Protein AF-A0A817LE40-F1 (afdb_monomer)

Mean predicted aligned error: 16.94 Å

Secondary structure (DSSP, 8-state):
---HHHHHHHHH-SGGGS-SS-SSPPPPGGGS-EE--HHHHGGGTTS-BTTTTB-TTT--B----EEEEETTEEEEESSHHHHHHHHH-HHHHTTPPPPS-PPPP-PPP-GGGS-HHHHHIIIIIHHHHHHHHHHHHH----TTS-HHHHHHHHHHHHHHHT-TTS--THHHHHHHS-----PPPP--GGGHHHHHTS--PPP-----

Sequence (208 aa):
MAGPKELQLFLDDSERFAPVEPRKLLPAPNHRPHRRTEAEAKPMFPKPIEFASYWPVTYLEGEQEFPVEYRDKLYFLLNEEVREKFMRQPEKYWNIRLPNKLSPPKTPIDLLNLPCLGYLEQTIATVIIKSLTVTGTFKPKFPFLSIQASALIYMAYHLKAYNTKKQCELISYLAEKPTVRYKPPEYNVKYETFFVLRQNVPTLNWLT

Solvent-accessible surface area (backbone atoms only — not comparable to full-atom values): 13238 Å² total; per-residue (Å²): 131,88,50,76,67,56,51,49,55,40,71,77,45,52,68,80,78,45,67,96,64,67,96,65,75,80,72,58,76,63,71,44,71,41,88,49,51,66,82,66,52,64,75,49,64,86,57,56,60,50,65,72,56,33,19,72,87,76,68,46,76,60,73,86,71,40,40,34,38,42,66,87,29,38,35,44,24,84,43,69,72,54,43,50,53,39,65,74,46,46,85,76,43,75,82,62,78,75,71,94,81,65,78,78,79,92,64,92,74,62,66,86,77,43,59,70,69,58,35,44,55,74,73,44,43,70,59,52,52,51,32,50,54,52,43,67,74,68,60,53,64,47,87,101,49,51,60,68,58,23,41,51,52,50,36,52,50,45,56,50,56,73,31,86,92,46,87,53,78,69,47,60,58,59,66,72,49,69,76,66,82,75,68,76,77,73,90,53,79,75,51,56,68,58,51,72,73,45,94,67,82,79,82,88,81,88,83,131

pLDDT: mean 74.31, std 16.19, range [33.91, 95.0]

Structure (mmCIF, N/CA/C/O backbone):
data_AF-A0A817LE40-F1
#
_entry.id   AF-A0A817LE40-F1
#
loop_
_atom_site.group_PDB
_atom_site.id
_atom_site.type_symbol
_atom_site.label_atom_id
_atom_site.label_alt_id
_atom_site.label_comp_id
_atom_site.label_asym_id
_atom_site.label_entity_id
_atom_site.label_seq_id
_atom_site.pdbx_PDB_ins_code
_atom_site.Cartn_x
_atom_site.Cartn_y
_atom_site.Cartn_z
_atom_site.occupancy
_atom_site.B_iso_or_equiv
_atom_site.auth_seq_id
_atom_site.auth_comp_id
_atom_site.auth_asym_id
_atom_site.auth_atom_id
_atom_site.pdbx_PDB_model_num
ATOM 1 N N . MET A 1 1 ? 50.099 20.900 -35.119 1.00 53.78 1 MET A N 1
ATOM 2 C CA . MET A 1 1 ? 48.636 21.132 -35.142 1.00 53.78 1 MET A CA 1
ATOM 3 C C . MET A 1 1 ? 48.243 21.263 -36.597 1.00 53.78 1 MET A C 1
ATOM 5 O O . MET A 1 1 ? 49.013 21.877 -37.326 1.00 53.78 1 MET A O 1
ATOM 9 N N . ALA A 1 2 ? 47.143 20.638 -37.015 1.00 75.94 2 ALA A N 1
ATOM 10 C CA . ALA A 1 2 ? 46.800 20.561 -38.429 1.00 75.94 2 ALA A CA 1
ATOM 11 C C . ALA A 1 2 ? 46.470 21.948 -39.016 1.00 75.94 2 ALA A C 1
ATOM 13 O O . ALA A 1 2 ? 45.783 22.741 -38.370 1.00 75.94 2 ALA A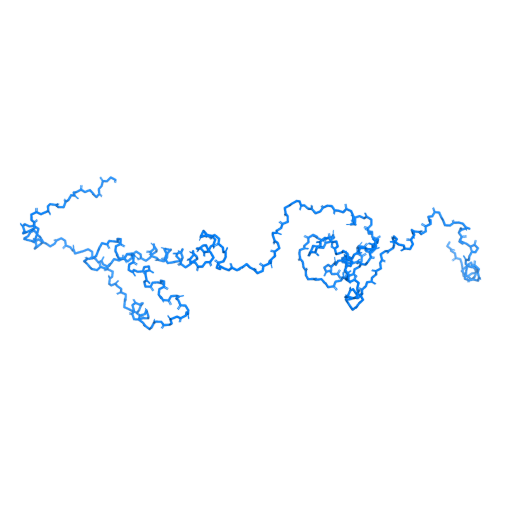 O 1
ATOM 14 N N . GLY A 1 3 ? 46.998 22.258 -40.200 1.00 90.75 3 GLY A N 1
ATOM 15 C CA . GLY A 1 3 ? 46.819 23.547 -40.876 1.00 90.75 3 GLY A CA 1
ATOM 16 C C . GLY A 1 3 ? 45.525 23.643 -41.703 1.00 90.75 3 GLY A C 1
ATOM 17 O O . GLY A 1 3 ? 44.875 22.632 -41.964 1.00 90.75 3 GLY A O 1
ATOM 18 N N . PRO A 1 4 ? 45.161 24.841 -42.208 1.00 87.81 4 PRO A N 1
ATOM 19 C CA . PRO A 1 4 ? 43.946 25.037 -43.013 1.00 87.81 4 PRO A CA 1
ATOM 20 C C . PRO A 1 4 ? 43.947 24.227 -44.320 1.00 87.81 4 PRO A C 1
ATOM 22 O O . PRO A 1 4 ? 42.891 23.836 -44.805 1.00 87.81 4 PRO A O 1
ATOM 25 N N . LYS A 1 5 ? 45.131 23.931 -44.869 1.00 88.06 5 LYS A N 1
ATOM 26 C CA . LYS A 1 5 ? 45.294 23.097 -46.071 1.00 88.06 5 LYS A CA 1
ATOM 27 C C . LYS A 1 5 ? 45.019 21.615 -45.801 1.00 88.06 5 LYS A C 1
ATOM 29 O O . LYS A 1 5 ? 44.434 20.936 -46.632 1.00 88.06 5 LYS A O 1
ATOM 34 N N . GLU A 1 6 ? 45.428 21.125 -44.635 1.00 86.31 6 GLU A N 1
ATOM 35 C CA . GLU A 1 6 ? 45.216 19.734 -44.219 1.00 86.31 6 GLU A CA 1
ATOM 36 C C . GLU A 1 6 ? 43.748 19.494 -43.850 1.00 86.31 6 GLU A C 1
ATOM 38 O O . GLU A 1 6 ? 43.213 18.424 -44.122 1.00 86.31 6 GLU A O 1
ATOM 43 N N . LEU A 1 7 ? 43.076 20.516 -43.306 1.00 87.62 7 LEU A N 1
ATOM 44 C CA . LEU A 1 7 ? 41.630 20.498 -43.089 1.00 87.62 7 LEU A CA 1
ATOM 45 C C . LEU A 1 7 ? 40.864 20.379 -44.413 1.00 87.62 7 LEU A C 1
ATOM 47 O O . LEU A 1 7 ? 39.963 19.555 -44.505 1.00 87.62 7 LEU A O 1
ATOM 51 N N . GLN A 1 8 ? 41.223 21.172 -45.430 1.00 87.56 8 GLN A N 1
ATOM 52 C CA . GLN A 1 8 ? 40.584 21.077 -46.750 1.00 87.56 8 GLN A CA 1
ATOM 53 C C . GLN A 1 8 ? 40.798 19.695 -47.376 1.00 87.56 8 GLN A C 1
ATOM 55 O O . GLN A 1 8 ? 39.832 19.072 -47.794 1.00 87.56 8 GLN A O 1
ATOM 60 N N . LEU A 1 9 ? 42.020 19.157 -47.303 1.00 89.31 9 LEU A N 1
ATOM 61 C CA . LEU A 1 9 ? 42.326 17.805 -47.781 1.00 89.31 9 LEU A CA 1
ATOM 62 C C . LEU A 1 9 ? 41.476 16.717 -47.091 1.00 89.31 9 LEU A C 1
ATOM 64 O O . LEU A 1 9 ? 41.077 15.752 -47.734 1.00 89.31 9 LEU A O 1
ATOM 68 N N . PHE A 1 10 ? 41.199 16.864 -45.791 1.00 88.69 10 PHE A N 1
ATOM 69 C CA . PHE A 1 10 ? 40.336 15.944 -45.043 1.00 88.69 10 PHE A CA 1
ATOM 70 C C . PHE A 1 10 ? 38.853 16.091 -45.400 1.00 88.69 10 PHE A C 1
ATOM 72 O O . PHE A 1 10 ? 38.139 15.095 -45.460 1.00 88.69 10 PHE A O 1
ATOM 79 N N . LEU A 1 11 ? 38.377 17.320 -45.607 1.00 88.38 11 LEU A N 1
ATOM 80 C CA . LEU A 1 11 ? 36.984 17.572 -45.979 1.00 88.38 11 LEU A CA 1
ATOM 81 C C . LEU A 1 11 ? 36.676 17.085 -47.400 1.00 88.38 11 LEU A C 1
ATOM 83 O O . LEU A 1 11 ? 35.577 16.583 -47.628 1.00 88.38 11 LEU A O 1
ATOM 87 N N . ASP A 1 12 ? 37.642 17.196 -48.314 1.00 90.69 12 ASP A N 1
ATOM 88 C CA . ASP A 1 12 ? 37.507 16.740 -49.698 1.00 90.69 12 ASP A CA 1
ATOM 89 C C . ASP A 1 12 ? 37.484 15.204 -49.805 1.00 90.69 12 ASP A C 1
ATOM 91 O O . ASP A 1 12 ? 36.729 14.658 -50.607 1.00 90.69 12 ASP A O 1
ATOM 95 N N . ASP A 1 13 ? 38.282 14.496 -48.993 1.00 85.88 13 ASP A N 1
ATOM 96 C CA . ASP A 1 13 ? 38.398 13.030 -49.037 1.00 85.88 13 ASP A CA 1
ATOM 97 C C . ASP A 1 13 ? 38.521 12.420 -47.630 1.00 85.88 13 ASP A C 1
ATOM 99 O O . ASP A 1 13 ? 39.574 11.941 -47.197 1.00 85.88 13 ASP A O 1
ATOM 103 N N . SER A 1 14 ? 37.417 12.474 -46.882 1.00 84.81 14 SER A N 1
ATOM 104 C CA . SER A 1 14 ? 37.374 12.019 -45.484 1.00 84.81 14 SER A CA 1
ATOM 105 C C . SER A 1 14 ? 37.519 10.499 -45.325 1.00 84.81 14 SER A C 1
ATOM 107 O O . SER A 1 14 ? 38.042 10.031 -44.309 1.00 84.81 14 SER A O 1
ATOM 109 N N . GLU A 1 15 ? 37.113 9.720 -46.334 1.00 80.88 15 GLU A N 1
ATO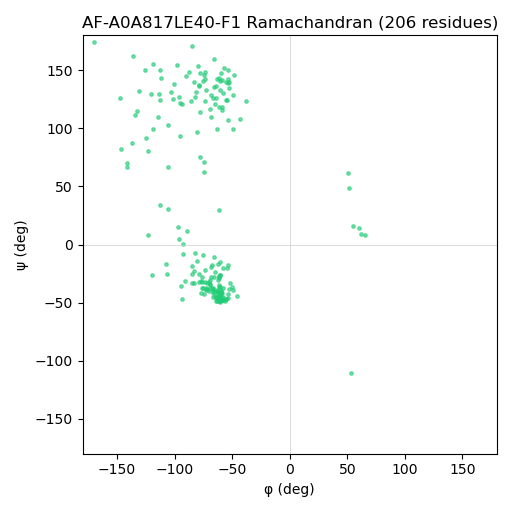M 110 C CA . GLU A 1 15 ? 37.139 8.251 -46.303 1.00 80.88 15 GLU A CA 1
ATOM 111 C C . GLU A 1 15 ? 38.566 7.703 -46.346 1.00 80.88 15 GLU A C 1
ATOM 113 O O . GLU A 1 15 ? 38.869 6.713 -45.685 1.00 80.88 15 GLU A O 1
ATOM 118 N N . ARG A 1 16 ? 39.483 8.394 -47.032 1.00 82.25 16 ARG A N 1
ATOM 119 C CA . ARG A 1 16 ? 40.907 8.038 -47.085 1.00 82.25 16 ARG A CA 1
ATOM 120 C C . ARG A 1 16 ? 41.599 8.063 -45.720 1.00 82.25 16 ARG A C 1
ATOM 122 O O . ARG A 1 16 ? 42.581 7.350 -45.508 1.00 82.25 16 ARG A O 1
ATOM 129 N N . PHE A 1 17 ? 41.111 8.900 -44.807 1.00 80.81 17 PHE A N 1
ATOM 130 C CA . PHE A 1 17 ? 41.622 9.009 -43.438 1.00 80.81 17 PHE A CA 1
ATOM 131 C C . PHE A 1 17 ? 40.871 8.105 -42.456 1.00 80.81 17 PHE A C 1
ATOM 133 O O . PHE A 1 17 ? 41.301 7.955 -41.308 1.00 80.81 17 PHE A O 1
ATOM 140 N N . ALA A 1 18 ? 39.776 7.480 -42.892 1.00 77.44 18 ALA A N 1
ATOM 141 C CA . ALA A 1 18 ? 39.135 6.420 -42.145 1.00 77.44 18 ALA A CA 1
ATOM 142 C C . ALA A 1 18 ? 39.921 5.108 -42.347 1.00 77.44 18 ALA A C 1
ATOM 144 O O . ALA A 1 18 ? 40.350 4.788 -43.455 1.00 77.44 18 ALA A O 1
ATOM 145 N N . PRO A 1 19 ? 40.155 4.319 -41.288 1.00 74.88 19 PRO A N 1
ATOM 146 C CA . PRO A 1 19 ? 40.724 2.988 -41.451 1.00 74.88 19 PRO A CA 1
ATOM 147 C C . PRO A 1 19 ? 39.791 2.123 -42.315 1.00 74.88 19 PRO A C 1
ATOM 149 O O . PRO A 1 19 ? 38.592 2.074 -42.054 1.00 74.88 19 PRO A O 1
ATOM 152 N N . VAL A 1 20 ? 40.365 1.424 -43.304 1.00 72.44 20 VAL A N 1
ATOM 153 C CA . VAL A 1 20 ? 39.650 0.584 -44.295 1.00 72.44 20 VAL A CA 1
ATOM 154 C C . VAL A 1 20 ? 38.703 -0.421 -43.635 1.00 72.44 20 VAL A C 1
ATOM 156 O O . VAL A 1 20 ? 37.626 -0.696 -44.156 1.00 72.44 20 VAL A O 1
ATOM 159 N N . GLU A 1 21 ? 39.074 -0.924 -42.456 1.00 71.75 21 GLU A N 1
ATOM 160 C CA . GLU A 1 21 ? 38.192 -1.722 -41.615 1.00 71.75 21 GLU A CA 1
ATOM 161 C C . GLU A 1 21 ? 38.003 -1.063 -40.244 1.00 71.75 21 GLU A C 1
ATOM 163 O O . GLU A 1 21 ? 38.980 -0.736 -39.550 1.00 71.75 21 GLU A O 1
ATOM 168 N N . PRO A 1 22 ? 36.751 -0.894 -39.788 1.00 68.81 22 PRO A N 1
ATOM 169 C CA . PRO A 1 22 ? 36.500 -0.471 -38.427 1.00 68.81 22 PRO A CA 1
ATOM 170 C C . PRO A 1 22 ? 36.989 -1.563 -37.467 1.00 68.81 22 PRO A C 1
ATOM 172 O O . PRO A 1 22 ? 36.491 -2.685 -37.468 1.00 68.81 22 PRO A O 1
ATOM 175 N N . ARG A 1 23 ? 37.926 -1.212 -36.572 1.00 69.88 23 ARG A N 1
ATOM 176 C CA . ARG A 1 23 ? 38.483 -2.120 -35.540 1.00 69.88 23 ARG A CA 1
ATOM 177 C C . ARG A 1 23 ? 37.418 -2.780 -34.652 1.00 69.88 23 ARG A C 1
ATOM 179 O O . ARG A 1 23 ? 37.699 -3.762 -33.972 1.00 69.88 23 ARG A O 1
ATOM 186 N N . LYS A 1 24 ? 36.217 -2.202 -34.602 1.00 67.12 24 LYS A N 1
ATOM 187 C CA . LYS A 1 24 ? 35.034 -2.758 -33.949 1.00 67.12 24 LYS A CA 1
ATOM 188 C C . LYS A 1 24 ? 33.861 -2.636 -34.907 1.00 67.12 24 LYS A C 1
ATOM 190 O O . LYS A 1 24 ? 33.431 -1.526 -35.214 1.00 67.12 24 LYS A O 1
ATOM 195 N N . LEU A 1 25 ? 33.338 -3.775 -35.344 1.00 71.00 25 LEU A N 1
ATOM 196 C CA . LEU A 1 25 ? 32.079 -3.820 -36.071 1.00 71.00 25 LEU A CA 1
ATOM 197 C C . LEU A 1 25 ? 30.955 -3.332 -35.157 1.00 71.00 25 LEU A C 1
ATOM 199 O O . LEU A 1 25 ? 30.937 -3.619 -33.956 1.00 71.00 25 LEU A O 1
ATOM 203 N N . LEU A 1 26 ? 30.010 -2.591 -35.732 1.00 69.25 26 LEU A N 1
ATOM 204 C CA . LEU A 1 26 ? 28.792 -2.250 -35.013 1.00 69.25 26 LEU A CA 1
ATOM 205 C C . LEU A 1 26 ? 28.059 -3.546 -34.638 1.00 69.25 26 LEU A C 1
ATOM 207 O O . LEU A 1 26 ? 27.988 -4.462 -35.464 1.00 69.25 26 LEU A O 1
ATOM 211 N N . PRO A 1 27 ? 27.468 -3.630 -33.435 1.00 74.12 27 PRO A N 1
ATOM 212 C CA . PRO A 1 27 ? 26.639 -4.767 -33.078 1.00 74.12 27 PRO A CA 1
ATOM 213 C C . PRO A 1 27 ? 25.492 -4.922 -34.086 1.00 74.12 27 PRO A C 1
ATOM 215 O O . PRO A 1 27 ? 25.043 -3.941 -34.706 1.00 74.12 27 PRO A O 1
ATOM 218 N N . ALA A 1 28 ? 25.025 -6.164 -34.246 1.00 76.31 28 ALA A N 1
ATOM 219 C CA . ALA A 1 28 ? 23.895 -6.492 -35.108 1.00 76.31 28 ALA A CA 1
ATOM 220 C C . ALA A 1 28 ? 22.708 -5.547 -34.825 1.00 76.31 28 ALA A C 1
ATOM 222 O O . ALA A 1 28 ? 22.522 -5.160 -33.668 1.00 76.31 28 ALA A O 1
ATOM 223 N N . PRO A 1 29 ? 21.898 -5.173 -35.833 1.00 73.12 29 PRO A N 1
ATOM 224 C CA . PRO A 1 29 ? 20.774 -4.246 -35.657 1.00 73.12 29 PRO A CA 1
ATOM 225 C C . PRO A 1 29 ? 19.849 -4.613 -34.486 1.00 73.12 29 PRO A C 1
ATOM 227 O O . PRO A 1 29 ? 19.436 -3.740 -33.729 1.00 73.12 29 PRO A O 1
ATOM 230 N N . ASN A 1 30 ? 19.634 -5.912 -34.263 1.00 70.56 30 ASN A N 1
ATOM 231 C CA . ASN A 1 30 ? 18.784 -6.456 -33.195 1.00 70.56 30 ASN A CA 1
ATOM 232 C C . ASN A 1 30 ? 19.365 -6.235 -31.782 1.00 70.56 30 ASN A C 1
ATOM 234 O O . ASN A 1 30 ? 18.655 -6.289 -30.780 1.00 70.56 30 ASN A O 1
ATOM 238 N N . HIS A 1 31 ? 20.669 -5.975 -31.685 1.00 72.44 31 HIS A N 1
ATOM 239 C CA . HIS A 1 31 ? 21.382 -5.674 -30.444 1.00 72.44 31 HIS A CA 1
ATOM 240 C C . HIS A 1 31 ? 21.563 -4.166 -30.227 1.00 72.44 31 HIS A C 1
ATOM 242 O O . HIS A 1 31 ? 22.386 -3.766 -29.403 1.00 72.44 31 HIS A O 1
ATOM 248 N N . ARG A 1 32 ? 20.835 -3.320 -30.966 1.00 81.44 32 ARG A N 1
ATOM 249 C CA . ARG A 1 32 ? 20.871 -1.865 -30.797 1.00 81.44 32 ARG A CA 1
ATOM 250 C C . ARG A 1 32 ? 19.628 -1.400 -30.044 1.00 81.44 32 ARG A C 1
ATOM 252 O O . ARG A 1 32 ? 18.521 -1.808 -30.400 1.00 81.44 32 ARG A O 1
ATOM 259 N N . PRO A 1 33 ? 19.786 -0.566 -29.008 1.00 85.00 33 PRO A N 1
ATOM 260 C CA . PRO A 1 33 ? 18.643 -0.038 -28.288 1.00 85.00 33 PRO A CA 1
ATOM 261 C C . PRO A 1 33 ? 17.930 1.005 -29.161 1.00 85.00 33 PRO A C 1
ATOM 263 O O . PRO A 1 33 ? 18.576 1.871 -29.752 1.00 85.00 33 PRO A O 1
ATOM 266 N N . HIS A 1 34 ? 16.606 0.906 -29.256 1.00 86.25 34 HIS A N 1
ATOM 267 C CA . HIS A 1 34 ? 15.754 1.823 -30.008 1.00 86.25 34 HIS A CA 1
ATOM 268 C C . HIS A 1 34 ? 14.882 2.618 -29.038 1.00 86.25 34 HIS A C 1
ATOM 270 O O . HIS A 1 34 ? 14.146 2.047 -28.230 1.00 86.25 34 HIS A O 1
ATOM 276 N N . ARG A 1 35 ? 14.961 3.952 -29.121 1.00 86.81 35 ARG A N 1
ATOM 277 C CA . ARG A 1 35 ? 14.045 4.843 -28.397 1.00 86.81 35 ARG A CA 1
ATOM 278 C C . ARG A 1 35 ? 12.656 4.685 -29.009 1.00 86.81 35 ARG A C 1
ATOM 280 O O . ARG A 1 35 ? 12.522 4.780 -30.226 1.00 86.81 35 ARG A O 1
ATOM 287 N N . ARG A 1 36 ? 11.650 4.447 -28.173 1.00 84.44 36 ARG A N 1
ATOM 288 C CA . ARG A 1 36 ? 10.250 4.364 -28.588 1.00 84.44 36 ARG A CA 1
ATOM 289 C C . ARG A 1 36 ? 9.441 5.448 -27.887 1.00 84.44 36 ARG A C 1
ATOM 291 O O . ARG A 1 36 ? 9.812 5.924 -26.815 1.00 84.44 36 ARG A O 1
ATOM 298 N N . THR A 1 37 ? 8.333 5.823 -28.510 1.00 82.38 37 THR A N 1
ATOM 299 C CA . THR A 1 37 ? 7.295 6.666 -27.905 1.00 82.38 37 THR A CA 1
ATOM 300 C C . THR A 1 37 ? 6.169 5.768 -27.392 1.00 82.38 37 THR A C 1
ATOM 302 O O . THR A 1 37 ? 5.958 4.679 -27.925 1.00 82.38 37 THR A O 1
ATOM 305 N N . GLU A 1 38 ? 5.399 6.205 -26.395 1.00 75.88 38 GLU A N 1
ATOM 306 C CA . GLU A 1 38 ? 4.269 5.429 -25.856 1.00 75.88 38 GLU A CA 1
ATOM 307 C C . GLU A 1 38 ? 3.276 4.961 -26.933 1.00 75.88 38 GLU A C 1
ATOM 309 O O . GLU A 1 38 ? 2.780 3.834 -26.890 1.00 75.88 38 GLU A O 1
ATOM 314 N N . ALA A 1 39 ? 3.016 5.806 -27.936 1.00 76.81 39 ALA A N 1
ATOM 315 C CA . ALA A 1 39 ? 2.141 5.484 -29.062 1.00 76.81 39 ALA A CA 1
ATOM 316 C C . ALA A 1 39 ? 2.659 4.307 -29.909 1.00 76.81 39 ALA A C 1
ATOM 318 O O . ALA A 1 39 ? 1.861 3.546 -30.447 1.00 76.81 39 ALA A O 1
ATOM 319 N N . GLU A 1 40 ? 3.980 4.131 -29.990 1.00 79.31 40 GLU A N 1
ATOM 320 C CA . GLU A 1 40 ? 4.623 3.018 -30.695 1.00 79.31 40 GLU A CA 1
ATOM 321 C C . GLU A 1 40 ? 4.733 1.763 -29.822 1.00 79.31 40 GLU A C 1
ATOM 323 O O . GLU A 1 40 ? 4.768 0.652 -30.345 1.0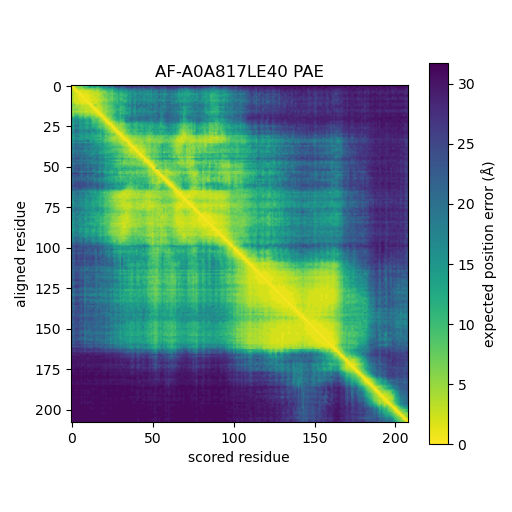0 79.31 40 GLU A O 1
ATOM 328 N N . ALA A 1 41 ? 4.758 1.925 -28.496 1.00 76.75 41 ALA A N 1
ATOM 329 C CA . ALA A 1 41 ? 4.815 0.814 -27.549 1.00 76.75 41 ALA A CA 1
ATOM 330 C C . ALA A 1 41 ? 3.458 0.100 -27.400 1.00 76.75 41 ALA A C 1
ATOM 332 O O . ALA A 1 41 ? 3.415 -1.126 -27.324 1.00 76.75 41 ALA A O 1
ATOM 333 N N . LYS A 1 42 ? 2.338 0.841 -27.426 1.00 75.00 42 LYS A N 1
ATOM 334 C CA . LYS A 1 42 ? 0.969 0.287 -27.338 1.00 75.00 42 LYS A CA 1
ATOM 335 C C . LYS A 1 42 ? 0.646 -0.820 -28.362 1.00 75.00 42 LYS A C 1
ATOM 337 O O . LYS A 1 42 ? 0.093 -1.837 -27.954 1.00 75.00 42 LYS A O 1
ATOM 342 N N . PRO A 1 43 ? 0.968 -0.701 -29.662 1.00 80.75 43 PRO A N 1
ATOM 343 C CA . PRO A 1 43 ? 0.707 -1.774 -30.625 1.00 80.75 43 PRO A CA 1
ATOM 344 C C . PRO A 1 43 ? 1.676 -2.961 -30.515 1.00 80.75 43 PRO A C 1
ATOM 346 O O . PRO A 1 43 ? 1.453 -3.978 -31.162 1.00 80.75 43 PRO A O 1
ATOM 349 N N . MET A 1 44 ? 2.754 -2.862 -29.726 1.00 73.81 44 MET A N 1
ATOM 350 C CA . MET A 1 44 ? 3.719 -3.954 -29.567 1.00 73.81 44 MET A CA 1
ATOM 351 C C . MET A 1 44 ? 3.288 -5.014 -28.549 1.00 73.81 44 MET A C 1
ATOM 353 O O . MET A 1 44 ? 3.940 -6.053 -28.457 1.00 73.81 44 MET A O 1
ATOM 357 N N . PHE A 1 45 ? 2.201 -4.808 -27.803 1.00 72.69 45 PHE A N 1
ATOM 358 C CA . PHE A 1 45 ? 1.627 -5.869 -26.975 1.00 72.69 45 PHE A CA 1
ATOM 359 C C . PHE A 1 45 ? 1.136 -7.010 -27.880 1.00 72.69 45 PHE A C 1
ATOM 361 O O . PHE A 1 45 ? 0.390 -6.745 -28.822 1.00 72.69 45 PHE A O 1
ATOM 368 N N . PRO A 1 46 ? 1.563 -8.270 -27.652 1.00 74.50 46 PRO A N 1
ATOM 369 C CA . PRO A 1 46 ? 1.950 -8.855 -26.363 1.00 74.50 46 PRO A CA 1
ATOM 370 C C . PRO A 1 46 ? 3.466 -9.070 -26.126 1.00 74.50 46 PRO A C 1
ATOM 372 O O . PRO A 1 46 ? 3.832 -10.007 -25.414 1.00 74.50 46 PRO A O 1
ATOM 375 N N . LYS A 1 47 ? 4.375 -8.253 -26.690 1.00 77.50 47 LYS A N 1
ATOM 376 C CA . LYS A 1 47 ? 5.818 -8.353 -26.373 1.00 77.50 47 LYS A CA 1
ATOM 377 C C . LYS A 1 47 ? 6.057 -8.306 -24.849 1.00 77.50 47 LYS A C 1
ATOM 379 O O . LYS A 1 47 ? 5.410 -7.513 -24.159 1.00 77.50 47 LYS A O 1
ATOM 384 N N . PRO A 1 48 ? 6.983 -9.123 -24.311 1.00 70.81 48 PRO A N 1
ATOM 385 C CA . PRO A 1 48 ? 7.239 -9.167 -22.878 1.00 70.81 48 PRO A CA 1
ATOM 386 C C . PRO A 1 48 ? 7.836 -7.841 -22.394 1.00 70.81 48 PRO A C 1
ATOM 388 O O . PRO A 1 48 ? 8.864 -7.384 -22.902 1.00 70.81 48 PRO A O 1
ATOM 391 N N . ILE A 1 49 ? 7.196 -7.247 -21.384 1.00 75.19 49 ILE A N 1
ATOM 392 C CA . ILE A 1 49 ? 7.779 -6.153 -20.607 1.00 75.19 49 ILE A CA 1
ATOM 393 C C . ILE A 1 49 ? 8.767 -6.778 -19.627 1.00 75.19 49 ILE A C 1
ATOM 395 O O . ILE A 1 49 ? 8.370 -7.516 -18.720 1.00 75.19 49 ILE A O 1
ATOM 399 N N . GLU A 1 50 ? 10.054 -6.497 -19.798 1.00 73.31 50 GLU A N 1
ATOM 400 C CA . GLU A 1 50 ? 11.044 -6.938 -18.823 1.00 73.31 50 GLU A CA 1
ATOM 401 C C . GLU A 1 50 ? 11.045 -6.037 -17.592 1.00 73.31 50 GLU A C 1
ATOM 403 O O . GLU A 1 50 ? 10.794 -4.839 -17.682 1.00 73.31 50 GLU A O 1
ATOM 408 N N . PHE A 1 51 ? 11.344 -6.629 -16.431 1.00 70.56 51 PHE A N 1
ATOM 409 C CA . PHE A 1 51 ? 11.345 -5.959 -15.124 1.00 70.56 51 PHE A CA 1
ATOM 410 C C . PHE A 1 51 ? 9.966 -5.466 -14.634 1.00 70.56 51 PHE A C 1
ATOM 412 O O . PHE A 1 51 ? 9.889 -4.865 -13.567 1.00 70.56 51 PHE A O 1
ATOM 419 N N . ALA A 1 52 ? 8.865 -5.807 -15.317 1.00 72.50 52 ALA A N 1
ATOM 420 C CA . ALA A 1 52 ? 7.494 -5.460 -14.923 1.00 72.50 52 ALA A CA 1
ATOM 421 C C . ALA A 1 52 ? 7.298 -3.944 -14.679 1.00 72.50 52 ALA A C 1
ATOM 423 O O . ALA A 1 52 ? 7.309 -3.169 -15.633 1.00 72.50 52 ALA A O 1
ATOM 424 N N . SER A 1 53 ? 7.095 -3.523 -13.425 1.00 67.81 53 SER A N 1
ATOM 425 C CA . SER A 1 53 ? 6.967 -2.118 -12.993 1.00 67.81 53 SER A CA 1
ATOM 426 C C . SER A 1 53 ? 8.276 -1.507 -12.476 1.00 67.81 53 SER A C 1
ATOM 428 O O . SER A 1 53 ? 8.280 -0.379 -11.982 1.00 67.81 53 SER A O 1
ATOM 430 N N . TYR A 1 54 ? 9.384 -2.248 -12.552 1.00 72.69 54 TYR A N 1
ATOM 431 C CA . TYR A 1 54 ? 10.686 -1.812 -12.063 1.00 72.69 54 TYR A CA 1
ATOM 432 C C . TYR A 1 54 ? 11.577 -1.321 -13.195 1.00 72.69 54 TYR A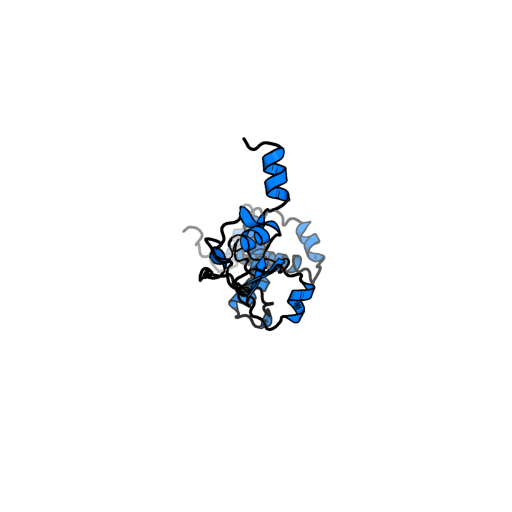 C 1
ATOM 434 O O . TYR A 1 54 ? 11.704 -1.935 -14.252 1.00 72.69 54 TYR A O 1
ATOM 442 N N . TRP A 1 55 ? 12.274 -0.227 -12.927 1.00 71.75 55 TRP A N 1
ATOM 443 C CA . TRP A 1 55 ? 13.216 0.361 -13.867 1.00 71.75 55 TRP A CA 1
ATOM 444 C C . TRP A 1 55 ? 14.578 -0.360 -13.812 1.00 71.75 55 TRP A C 1
ATOM 446 O O . TRP A 1 55 ? 15.181 -0.400 -12.739 1.00 71.75 55 TRP A O 1
ATOM 456 N N . PRO A 1 56 ? 15.153 -0.848 -14.929 1.00 69.88 56 PRO A N 1
ATOM 457 C CA . PRO A 1 56 ? 16.401 -1.634 -14.911 1.00 69.88 56 PRO A CA 1
ATOM 458 C C . PRO A 1 56 ? 17.630 -0.907 -14.339 1.00 69.88 56 PRO A C 1
ATOM 460 O O . PRO A 1 56 ? 18.577 -1.532 -13.870 1.00 69.88 56 PRO A O 1
ATOM 463 N N . VAL A 1 57 ? 17.648 0.426 -14.421 1.00 68.31 57 VAL A N 1
ATOM 464 C CA . VAL A 1 57 ? 18.809 1.248 -14.044 1.00 68.31 57 VAL A CA 1
ATOM 465 C C . VAL A 1 57 ? 18.723 1.742 -12.598 1.00 68.31 57 VAL A C 1
ATOM 467 O O . VAL A 1 57 ? 19.754 1.858 -11.937 1.00 68.31 57 VAL A O 1
ATOM 470 N N . THR A 1 58 ? 17.522 2.065 -12.112 1.00 67.06 58 THR A N 1
ATOM 471 C CA . THR A 1 58 ? 17.303 2.639 -10.772 1.00 67.06 58 THR A CA 1
ATOM 472 C C . THR A 1 58 ? 16.675 1.654 -9.790 1.00 67.06 58 THR A C 1
ATOM 474 O O . THR A 1 58 ? 16.756 1.888 -8.589 1.00 67.06 58 THR A O 1
ATOM 477 N N . TYR A 1 59 ? 16.079 0.557 -10.271 1.00 67.50 59 TYR A N 1
ATOM 478 C CA . TYR A 1 59 ? 15.319 -0.437 -9.494 1.00 67.50 59 TYR A CA 1
ATOM 479 C C . TYR A 1 59 ? 14.180 0.144 -8.655 1.00 67.50 59 TYR A C 1
ATOM 481 O O . TYR A 1 59 ? 13.671 -0.512 -7.747 1.00 67.50 59 TYR A O 1
ATOM 489 N N . LEU A 1 60 ? 13.779 1.377 -8.951 1.00 66.62 60 LEU A N 1
ATOM 490 C CA . LEU A 1 60 ? 12.607 1.984 -8.347 1.00 66.62 60 LEU A CA 1
ATOM 491 C C . LEU A 1 60 ? 11.358 1.464 -9.061 1.00 66.62 60 LEU A C 1
ATOM 493 O O . LEU A 1 60 ? 11.418 1.052 -10.220 1.00 66.62 60 LEU A O 1
ATOM 497 N N . GLU A 1 61 ? 10.242 1.462 -8.349 1.00 67.38 61 GLU A N 1
ATOM 498 C CA . GLU A 1 61 ? 8.921 1.237 -8.932 1.00 67.38 61 GLU A CA 1
ATOM 499 C C . GLU A 1 61 ? 8.412 2.574 -9.498 1.00 67.38 61 GLU A C 1
ATOM 501 O O . GLU A 1 61 ? 8.618 3.617 -8.871 1.00 67.38 61 GLU A O 1
ATOM 506 N N . GLY A 1 62 ? 7.770 2.576 -10.668 1.00 65.62 62 GLY A N 1
ATOM 507 C CA . GLY A 1 62 ? 7.188 3.797 -11.238 1.00 65.62 62 GLY A CA 1
ATOM 508 C C . GLY A 1 62 ? 6.292 3.563 -12.453 1.00 65.62 62 GLY A C 1
ATOM 509 O O . GLY A 1 62 ? 6.154 2.438 -12.933 1.00 65.62 62 GLY A O 1
ATOM 510 N N . GLU A 1 63 ? 5.650 4.638 -12.911 1.00 67.38 63 GLU A N 1
ATOM 511 C CA . GLU A 1 63 ? 4.756 4.639 -14.076 1.00 67.38 63 GLU A CA 1
ATOM 512 C C . GLU A 1 63 ? 5.526 4.534 -15.384 1.00 67.38 63 GLU A C 1
ATOM 514 O O . GLU A 1 63 ? 6.568 5.142 -15.523 1.00 67.38 63 GLU A O 1
ATOM 519 N N . GLN A 1 64 ? 5.001 3.804 -16.363 1.00 70.19 64 GLN A N 1
ATOM 520 C CA . GLN A 1 64 ? 5.677 3.442 -17.611 1.00 70.19 64 GLN A CA 1
ATOM 521 C C . GLN A 1 64 ? 5.800 4.603 -18.628 1.00 70.19 64 GLN A C 1
ATOM 523 O O . GLN A 1 64 ? 5.163 4.574 -19.675 1.00 70.19 64 GLN A O 1
ATOM 528 N N . GLU A 1 65 ? 6.643 5.601 -18.350 1.00 75.81 65 GLU A N 1
ATOM 529 C CA . GLU A 1 65 ? 6.720 6.845 -19.147 1.00 75.81 65 GLU A CA 1
ATOM 530 C C . GLU A 1 65 ? 7.735 6.815 -20.313 1.00 75.81 65 GLU A C 1
ATOM 532 O O . GLU A 1 65 ? 7.511 7.424 -21.358 1.00 75.81 65 GLU A O 1
ATOM 537 N N . PHE A 1 66 ? 8.854 6.081 -20.204 1.00 81.94 66 PHE A N 1
ATOM 538 C CA . PHE A 1 66 ? 9.907 6.100 -21.239 1.00 81.94 66 PHE A CA 1
ATOM 539 C C . PHE A 1 66 ? 10.247 4.701 -21.782 1.00 81.94 66 PHE A C 1
ATOM 541 O O . PHE A 1 66 ? 11.133 4.035 -21.236 1.00 81.94 66 PHE A O 1
ATOM 548 N N . PRO A 1 67 ? 9.599 4.240 -22.871 1.00 85.19 67 PRO A N 1
ATOM 549 C CA . PRO A 1 67 ? 9.867 2.927 -23.447 1.00 85.19 67 PRO A CA 1
ATOM 550 C C . PRO A 1 67 ? 11.143 2.892 -24.308 1.00 85.19 67 PRO A C 1
ATOM 552 O O . PRO A 1 67 ? 11.409 3.766 -25.139 1.00 85.19 67 PRO A O 1
ATOM 555 N N . VAL A 1 68 ? 11.923 1.826 -24.145 1.00 86.62 68 VAL A N 1
ATOM 556 C CA . VAL A 1 68 ? 13.087 1.474 -24.964 1.00 86.62 68 VAL A CA 1
ATOM 557 C C . VAL A 1 68 ? 12.988 0.017 -25.381 1.00 86.62 68 VAL A C 1
ATOM 559 O O . VAL A 1 68 ? 12.755 -0.869 -24.563 1.00 86.62 68 VAL A O 1
ATOM 562 N N . GLU A 1 69 ? 13.207 -0.236 -26.664 1.00 87.38 69 GLU A N 1
ATOM 563 C CA . GLU A 1 69 ? 13.270 -1.580 -27.224 1.00 87.38 69 GLU A CA 1
ATOM 564 C C . GLU A 1 69 ? 14.729 -2.032 -27.326 1.00 87.38 69 GLU A C 1
ATOM 566 O O . GLU A 1 69 ? 15.568 -1.340 -27.906 1.00 87.38 69 GLU A O 1
AT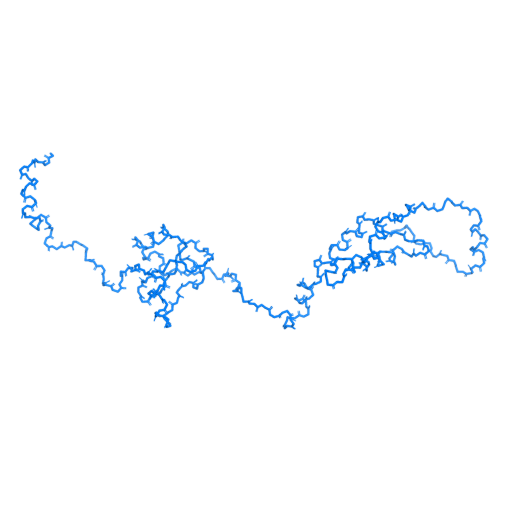OM 571 N N . TYR A 1 70 ? 15.050 -3.196 -26.765 1.00 86.56 70 TYR A N 1
ATOM 572 C CA . TYR A 1 70 ? 16.377 -3.799 -26.868 1.00 86.56 70 TYR A CA 1
ATOM 573 C C . TYR A 1 70 ? 16.256 -5.326 -26.884 1.00 86.56 70 TYR A C 1
ATOM 575 O O . TYR A 1 70 ? 15.651 -5.895 -25.983 1.00 86.56 70 TYR A O 1
ATOM 583 N N . ARG A 1 71 ? 16.832 -6.001 -27.893 1.00 83.50 71 ARG A N 1
ATOM 584 C CA . ARG A 1 71 ? 16.761 -7.471 -28.059 1.00 83.50 71 ARG A CA 1
ATOM 585 C C . ARG A 1 71 ? 15.328 -8.025 -27.992 1.00 83.50 71 ARG A C 1
ATOM 587 O O . ARG A 1 71 ? 15.058 -8.950 -27.229 1.00 83.50 71 ARG A O 1
ATOM 594 N N . ASP A 1 72 ? 14.418 -7.403 -28.742 1.00 81.50 72 ASP A N 1
ATOM 595 C CA . ASP A 1 72 ? 12.988 -7.755 -28.820 1.00 81.50 72 ASP A CA 1
ATOM 596 C C . ASP A 1 72 ? 12.219 -7.670 -27.489 1.00 81.50 72 ASP A C 1
ATOM 598 O O . ASP A 1 72 ? 11.089 -8.147 -27.373 1.00 81.50 72 ASP A O 1
ATOM 602 N N . LYS A 1 73 ? 12.818 -7.024 -26.485 1.00 85.25 73 LYS A N 1
ATOM 603 C CA . LYS A 1 73 ? 12.243 -6.787 -25.162 1.00 85.25 73 LYS A CA 1
ATOM 604 C C . LYS A 1 73 ? 11.975 -5.307 -24.968 1.00 85.25 73 LYS A C 1
ATOM 606 O O . LYS A 1 73 ? 12.745 -4.459 -25.432 1.00 85.25 73 LYS A O 1
ATOM 611 N N . LEU A 1 74 ? 10.879 -5.014 -24.278 1.00 85.56 74 LEU A N 1
ATOM 612 C CA . LEU A 1 74 ? 10.483 -3.651 -23.973 1.00 85.56 74 LEU A CA 1
ATOM 613 C C . LEU A 1 74 ? 10.861 -3.322 -22.528 1.00 85.56 74 LEU A C 1
ATOM 615 O O . LEU A 1 74 ? 10.478 -4.031 -21.597 1.00 85.56 74 LEU A O 1
ATOM 619 N N . TYR A 1 75 ? 11.622 -2.246 -22.365 1.00 85.19 75 TYR A N 1
ATOM 620 C CA . TYR A 1 75 ? 12.049 -1.707 -21.083 1.00 85.19 75 TYR A CA 1
ATOM 621 C C . TYR A 1 75 ? 11.408 -0.350 -20.888 1.00 85.19 75 TYR A C 1
ATOM 623 O O . TYR A 1 75 ? 11.522 0.523 -21.744 1.00 85.19 75 TYR A O 1
ATOM 631 N N . PHE A 1 76 ? 10.786 -0.151 -19.743 1.00 84.50 76 PHE A N 1
ATOM 632 C CA . PHE A 1 76 ? 10.380 1.172 -19.312 1.00 84.50 76 PHE A CA 1
ATOM 633 C C . PHE A 1 76 ? 11.549 1.769 -18.501 1.00 84.50 76 PHE A C 1
ATOM 635 O O . PHE A 1 76 ? 12.286 1.029 -17.840 1.00 84.50 76 PHE A O 1
ATOM 642 N N . LEU A 1 77 ? 11.777 3.088 -18.586 1.00 84.81 77 LEU A N 1
ATOM 643 C CA . LEU A 1 77 ? 12.723 3.842 -17.745 1.00 84.81 77 LEU A CA 1
ATOM 644 C C . LEU A 1 77 ? 12.062 5.043 -17.039 1.00 84.81 77 LEU A C 1
ATOM 646 O O . LEU A 1 77 ? 11.134 5.630 -17.579 1.00 84.81 77 LEU A O 1
ATOM 650 N N . LEU A 1 78 ? 12.568 5.406 -15.853 1.00 84.94 78 LEU A N 1
ATOM 651 C CA . LEU A 1 78 ? 11.986 6.449 -14.991 1.00 84.94 78 LEU A CA 1
ATOM 652 C C . LEU A 1 78 ? 12.023 7.848 -15.614 1.00 84.94 78 LEU A C 1
ATOM 654 O O . LEU A 1 78 ? 11.030 8.551 -15.600 1.00 84.94 78 LEU A O 1
ATOM 658 N N . ASN A 1 79 ? 13.189 8.248 -16.125 1.00 85.50 79 ASN A N 1
ATOM 659 C CA . ASN A 1 79 ? 13.449 9.591 -16.639 1.00 85.50 79 ASN A CA 1
ATOM 660 C C . ASN A 1 79 ? 14.226 9.500 -17.955 1.00 85.50 79 ASN A C 1
ATOM 662 O O . ASN A 1 79 ? 14.947 8.524 -18.197 1.00 85.50 79 ASN A O 1
ATOM 666 N N . GLU A 1 80 ? 14.215 10.586 -18.727 1.00 86.00 80 GLU A N 1
ATOM 667 C CA . GLU A 1 80 ? 15.025 10.727 -19.941 1.00 86.00 80 GLU A CA 1
ATOM 668 C C . GLU A 1 80 ? 16.522 10.471 -19.686 1.00 86.00 80 GLU A C 1
ATOM 670 O O . GLU A 1 80 ? 17.165 9.727 -20.420 1.00 86.00 80 GLU A O 1
ATOM 675 N N . GLU A 1 81 ? 17.084 10.988 -18.590 1.00 87.56 81 GLU A N 1
ATOM 676 C CA . GLU A 1 81 ? 18.496 10.764 -18.237 1.00 87.56 81 GLU A CA 1
ATOM 677 C C . GLU A 1 81 ? 18.832 9.281 -18.028 1.00 87.56 81 GLU A C 1
ATOM 679 O O . GLU A 1 81 ? 19.924 8.802 -18.346 1.00 87.56 81 GLU A O 1
ATOM 684 N N . VAL A 1 82 ? 17.885 8.542 -17.451 1.00 85.69 82 VAL A N 1
ATOM 685 C CA . VAL A 1 82 ? 18.012 7.112 -17.177 1.00 85.69 82 VAL A CA 1
ATOM 686 C C . VAL A 1 82 ? 17.908 6.334 -18.488 1.00 85.69 82 VAL A C 1
ATOM 688 O O . VAL A 1 82 ? 18.683 5.400 -18.712 1.00 85.69 82 VAL A O 1
ATOM 691 N N . ARG A 1 83 ? 17.034 6.786 -19.395 1.00 87.06 83 ARG A N 1
ATOM 692 C CA . ARG A 1 83 ? 16.962 6.304 -20.773 1.00 87.06 83 ARG A CA 1
ATOM 693 C C . ARG A 1 83 ? 18.273 6.500 -21.513 1.00 87.06 83 ARG A C 1
ATOM 695 O O . ARG A 1 83 ? 18.763 5.561 -22.133 1.00 87.06 83 ARG A O 1
ATOM 702 N N . GLU A 1 84 ? 18.894 7.668 -21.411 1.00 87.50 84 GLU A N 1
ATOM 703 C CA . GLU A 1 84 ? 20.188 7.912 -22.048 1.00 87.50 84 GLU A CA 1
ATOM 704 C C . GLU A 1 84 ? 21.290 7.001 -21.500 1.00 87.50 84 GLU A C 1
ATOM 706 O O . GLU A 1 84 ? 22.075 6.448 -22.273 1.00 87.50 84 GLU A O 1
ATOM 711 N N . LYS A 1 85 ? 21.330 6.791 -20.178 1.00 88.50 85 LYS A N 1
ATOM 712 C CA . LYS A 1 85 ? 22.268 5.852 -19.542 1.00 88.50 85 LYS A CA 1
ATOM 713 C C . LYS A 1 85 ? 22.079 4.427 -20.066 1.00 88.50 85 LYS A C 1
ATOM 715 O O . LYS A 1 85 ? 23.070 3.768 -20.382 1.00 88.50 85 LYS A O 1
ATOM 720 N N . PHE A 1 86 ? 20.831 3.982 -20.217 1.00 87.62 86 PHE A N 1
ATOM 721 C CA . PHE A 1 86 ? 20.516 2.676 -20.795 1.00 87.62 86 PHE A CA 1
ATOM 722 C C . PHE A 1 86 ? 20.941 2.582 -22.268 1.00 87.62 86 PHE A C 1
ATOM 724 O O . PHE A 1 86 ? 21.583 1.612 -22.653 1.00 87.62 86 PHE A O 1
ATOM 731 N N . MET A 1 87 ? 20.673 3.612 -23.080 1.00 86.88 87 MET A N 1
ATOM 732 C CA . MET A 1 87 ? 21.075 3.659 -24.495 1.00 86.88 87 MET A CA 1
ATOM 733 C C . MET A 1 87 ? 22.600 3.610 -24.679 1.00 86.88 87 MET A C 1
ATOM 735 O O . MET A 1 87 ? 23.079 3.021 -25.645 1.00 86.88 87 MET A O 1
ATOM 739 N N . ARG A 1 88 ? 23.371 4.212 -23.760 1.00 88.44 88 ARG A N 1
ATOM 740 C CA . ARG A 1 88 ? 24.844 4.198 -23.803 1.00 88.44 88 ARG A CA 1
ATOM 741 C C . ARG A 1 88 ? 25.432 2.820 -23.504 1.00 88.44 88 ARG A C 1
ATOM 743 O O . ARG A 1 88 ? 26.435 2.455 -24.109 1.00 88.44 88 ARG A O 1
ATOM 750 N N . GLN A 1 89 ? 24.863 2.084 -22.547 1.00 85.62 89 GLN A N 1
ATOM 751 C CA . GLN A 1 89 ? 25.394 0.792 -22.090 1.00 85.62 89 GLN A CA 1
ATOM 752 C C . GLN A 1 89 ? 24.271 -0.215 -21.789 1.00 85.62 89 GLN A C 1
ATOM 754 O O . GLN A 1 89 ? 24.108 -0.627 -20.637 1.00 85.62 89 GLN A O 1
ATOM 759 N N . PRO A 1 90 ? 23.513 -0.669 -22.802 1.00 86.44 90 PRO A N 1
ATOM 760 C CA . PRO A 1 90 ? 22.384 -1.574 -22.579 1.00 86.44 90 PRO A CA 1
ATOM 761 C C . PRO A 1 90 ? 22.841 -2.947 -22.060 1.00 86.44 90 PRO A C 1
ATOM 763 O O . PRO A 1 90 ? 22.137 -3.592 -21.285 1.00 86.44 90 PRO A O 1
ATOM 766 N N . GLU A 1 91 ? 24.067 -3.360 -22.401 1.00 84.69 91 GLU A N 1
ATOM 767 C CA . GLU A 1 91 ? 24.677 -4.636 -21.999 1.00 84.69 91 GLU A CA 1
ATOM 768 C C . GLU A 1 91 ? 24.820 -4.811 -20.481 1.00 84.69 91 GLU A C 1
ATOM 770 O O . GLU A 1 91 ? 24.804 -5.936 -19.983 1.00 84.69 91 GLU A O 1
ATOM 775 N N . LYS A 1 92 ? 24.911 -3.705 -19.739 1.00 84.75 92 LYS A N 1
ATOM 776 C CA . LYS A 1 92 ? 24.989 -3.721 -18.278 1.00 84.75 92 LYS A CA 1
ATOM 777 C C . LYS A 1 92 ? 23.633 -3.991 -17.627 1.00 84.75 92 LYS A C 1
ATOM 779 O O . LYS A 1 92 ? 23.593 -4.514 -16.517 1.00 84.75 92 LYS A O 1
ATOM 784 N N . TYR A 1 93 ? 22.545 -3.616 -18.301 1.00 82.81 93 TYR A N 1
ATOM 785 C CA . TYR A 1 93 ? 21.218 -3.551 -17.697 1.00 82.81 93 TYR A CA 1
ATOM 786 C C . TYR A 1 93 ? 20.266 -4.673 -18.137 1.00 82.81 93 TYR A C 1
ATOM 788 O O . TYR A 1 93 ? 19.372 -5.040 -17.383 1.00 82.81 93 TYR A O 1
ATOM 796 N N . TRP A 1 94 ? 20.466 -5.259 -19.323 1.00 81.94 94 TRP A N 1
ATOM 797 C CA . TRP A 1 94 ? 19.520 -6.232 -19.894 1.00 81.94 94 TRP A CA 1
ATOM 798 C C . TRP A 1 94 ? 19.448 -7.586 -19.165 1.00 81.94 94 TRP A C 1
ATOM 800 O O . TRP A 1 94 ? 18.402 -8.220 -19.189 1.00 81.94 94 TRP A O 1
ATOM 810 N N . ASN A 1 95 ? 20.535 -8.066 -18.547 1.00 80.50 95 ASN A N 1
ATOM 811 C CA . ASN A 1 95 ? 20.581 -9.385 -17.886 1.00 80.50 95 ASN A CA 1
ATOM 812 C C . ASN A 1 95 ? 20.723 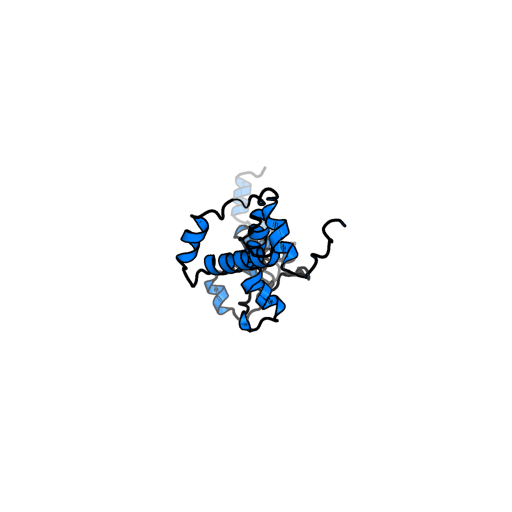-9.271 -16.366 1.00 80.50 95 ASN A C 1
ATOM 814 O O . ASN A 1 95 ? 21.409 -10.068 -15.721 1.00 80.50 95 ASN A O 1
ATOM 818 N N . ILE A 1 96 ? 20.124 -8.234 -15.785 1.00 80.44 96 ILE A N 1
ATOM 819 C CA . ILE A 1 96 ? 20.085 -8.111 -14.336 1.00 80.44 96 ILE A CA 1
ATOM 820 C C . ILE A 1 96 ? 18.950 -8.981 -13.801 1.00 80.44 96 ILE A C 1
ATOM 822 O O . ILE A 1 96 ? 17.813 -8.907 -14.254 1.00 80.44 96 ILE A O 1
ATOM 826 N N . ARG A 1 97 ? 19.244 -9.793 -12.787 1.00 74.75 97 ARG A N 1
ATOM 827 C CA . ARG A 1 97 ? 18.205 -10.483 -12.022 1.00 74.75 97 ARG A CA 1
ATOM 828 C C . ARG A 1 97 ? 17.727 -9.555 -10.916 1.00 74.75 97 ARG A C 1
ATOM 830 O O . ARG A 1 97 ? 18.547 -9.100 -10.118 1.00 74.75 97 ARG A O 1
ATOM 837 N N . LEU A 1 98 ? 16.425 -9.267 -10.872 1.00 73.94 98 LEU A N 1
ATOM 838 C CA . LEU A 1 98 ? 15.865 -8.491 -9.770 1.00 73.94 98 LEU A CA 1
ATOM 839 C C . LEU A 1 98 ? 16.113 -9.231 -8.445 1.00 73.94 98 LEU A C 1
ATOM 841 O O . LEU A 1 98 ? 16.124 -10.466 -8.424 1.00 73.94 98 LEU A O 1
ATOM 845 N N . PRO A 1 99 ? 16.297 -8.504 -7.332 1.00 71.75 99 PRO A N 1
ATOM 846 C CA . PRO A 1 99 ? 16.346 -9.122 -6.016 1.00 71.75 99 PRO A CA 1
ATOM 847 C C . PRO A 1 99 ? 15.097 -9.981 -5.765 1.00 71.75 99 PRO A C 1
ATOM 849 O O . PRO A 1 99 ? 13.983 -9.554 -6.051 1.00 71.75 99 PRO A O 1
ATOM 852 N N . ASN A 1 100 ? 15.266 -11.164 -5.164 1.00 63.72 100 ASN A N 1
ATOM 853 C CA . ASN A 1 100 ? 14.166 -12.117 -4.925 1.00 63.72 100 ASN A CA 1
ATOM 854 C C . ASN A 1 100 ? 13.026 -11.578 -4.033 1.00 63.72 100 ASN A C 1
ATOM 856 O O . ASN A 1 100 ? 11.967 -12.193 -3.963 1.00 63.72 100 ASN A O 1
ATOM 860 N N . LYS A 1 101 ? 13.234 -10.466 -3.318 1.00 64.62 101 LYS A N 1
ATOM 861 C CA . LYS A 1 101 ? 12.252 -9.859 -2.408 1.00 64.62 101 LYS A CA 1
ATOM 862 C C . LYS A 1 101 ? 11.656 -8.601 -3.035 1.00 64.62 101 LYS A C 1
ATOM 864 O O . LYS A 1 101 ? 11.916 -7.496 -2.567 1.00 64.62 101 LYS A O 1
ATOM 869 N N . LEU A 1 102 ? 10.894 -8.771 -4.111 1.00 67.69 102 LEU A N 1
ATOM 870 C CA . LEU A 1 102 ? 10.061 -7.689 -4.630 1.00 67.69 102 LEU A CA 1
ATOM 871 C C . LEU A 1 102 ? 8.855 -7.497 -3.713 1.00 67.69 102 LEU A C 1
ATOM 873 O O . LEU A 1 102 ? 8.343 -8.459 -3.135 1.00 67.69 102 LEU A O 1
ATOM 877 N N . SER A 1 103 ? 8.411 -6.251 -3.566 1.00 67.44 103 SER A N 1
ATOM 878 C CA . SER A 1 103 ? 7.134 -5.985 -2.915 1.00 67.44 103 SER A CA 1
ATOM 879 C C . SER A 1 103 ? 6.016 -6.657 -3.718 1.00 67.44 103 SER A C 1
ATOM 881 O O . SER A 1 103 ? 6.082 -6.667 -4.951 1.00 67.44 103 SER A O 1
ATOM 883 N N . PRO A 1 104 ? 4.985 -7.205 -3.058 1.00 70.12 104 PRO A N 1
ATOM 884 C CA . PRO A 1 104 ? 3.819 -7.721 -3.757 1.00 70.12 104 PRO A CA 1
ATOM 885 C C . PRO A 1 104 ? 3.225 -6.650 -4.686 1.00 70.12 104 PRO A C 1
ATOM 887 O O . PRO A 1 104 ? 3.211 -5.471 -4.314 1.00 70.12 104 PRO A O 1
ATOM 890 N N . PRO A 1 105 ? 2.733 -7.028 -5.877 1.00 67.81 105 PRO A N 1
ATOM 891 C CA . PRO A 1 105 ? 2.070 -6.083 -6.765 1.00 67.81 105 PRO A CA 1
ATOM 892 C C . PRO A 1 105 ? 0.858 -5.459 -6.061 1.00 67.81 105 PRO A C 1
ATOM 894 O O . PRO A 1 105 ? 0.132 -6.140 -5.334 1.00 67.81 105 PRO A O 1
ATOM 897 N N . LYS A 1 106 ? 0.625 -4.161 -6.289 1.00 68.75 106 LYS A N 1
ATOM 898 C CA . LYS A 1 106 ? -0.519 -3.407 -5.745 1.00 68.75 106 LYS A CA 1
ATOM 899 C C . LYS A 1 106 ? -1.807 -3.772 -6.487 1.00 68.75 106 LYS A C 1
ATOM 901 O O . LYS A 1 106 ? -2.403 -2.948 -7.172 1.00 68.75 106 LYS A O 1
ATOM 906 N N . THR A 1 107 ? -2.222 -5.028 -6.406 1.00 75.94 107 THR A N 1
ATOM 907 C CA . THR A 1 107 ? -3.534 -5.446 -6.900 1.00 75.94 107 THR A CA 1
ATOM 908 C C . THR A 1 107 ? -4.612 -4.988 -5.920 1.00 75.94 107 THR A C 1
ATOM 910 O O . THR A 1 107 ? -4.378 -5.067 -4.710 1.00 75.94 107 THR A O 1
ATOM 913 N N . PRO A 1 108 ? -5.785 -4.526 -6.392 1.00 76.25 108 PRO A N 1
ATOM 914 C CA . PRO A 1 108 ? -6.899 -4.227 -5.502 1.00 76.25 108 PRO A CA 1
ATOM 915 C C . PRO A 1 108 ? -7.270 -5.504 -4.745 1.00 76.25 108 PRO A C 1
ATOM 917 O O . PRO A 1 108 ? -7.591 -6.524 -5.352 1.00 76.25 108 PRO A O 1
ATOM 920 N N . ILE A 1 109 ? -7.146 -5.466 -3.420 1.00 77.81 109 ILE A N 1
ATOM 921 C CA . ILE A 1 109 ? -7.466 -6.605 -2.563 1.00 77.81 109 ILE A CA 1
ATOM 922 C C . ILE A 1 109 ? -8.915 -6.443 -2.113 1.00 77.81 109 ILE A C 1
ATOM 924 O O . ILE A 1 109 ? -9.265 -5.444 -1.481 1.00 77.81 109 ILE A O 1
ATOM 928 N N . ASP A 1 110 ? -9.755 -7.426 -2.424 1.00 85.81 110 ASP A N 1
ATOM 929 C CA . ASP A 1 110 ? -11.144 -7.442 -1.974 1.00 85.81 110 ASP A CA 1
ATOM 930 C C . ASP A 1 110 ? -11.220 -7.654 -0.462 1.00 85.81 110 ASP A C 1
ATOM 932 O O . ASP A 1 110 ? -11.004 -8.765 0.019 1.00 85.81 110 ASP A O 1
ATOM 936 N N . LEU A 1 111 ? -11.605 -6.610 0.281 1.00 83.94 111 LEU A N 1
ATOM 937 C CA . LEU A 1 111 ? -11.703 -6.621 1.749 1.00 83.94 111 LEU A CA 1
ATOM 938 C C . LEU A 1 111 ? -12.486 -7.825 2.299 1.00 83.94 111 LEU A C 1
ATOM 940 O O . LEU A 1 111 ? -12.108 -8.392 3.319 1.00 83.94 111 LEU A O 1
ATOM 944 N N . LEU A 1 112 ? -13.569 -8.220 1.626 1.00 87.25 112 LEU A N 1
ATOM 945 C CA . LEU A 1 112 ? -14.447 -9.313 2.060 1.00 87.25 112 LEU A CA 1
ATOM 946 C C . LEU A 1 112 ? -13.830 -10.704 1.871 1.00 87.25 112 LEU A C 1
ATOM 948 O O . LEU A 1 112 ? -14.235 -11.641 2.552 1.00 87.25 112 LEU A O 1
ATOM 952 N N . ASN A 1 113 ? -12.853 -10.830 0.972 1.00 90.19 113 ASN A N 1
ATOM 953 C CA . ASN A 1 113 ? -12.195 -12.095 0.656 1.00 90.19 113 ASN A CA 1
ATOM 954 C C . ASN A 1 113 ? -10.929 -12.323 1.500 1.00 90.19 113 ASN A C 1
ATOM 956 O O . ASN A 1 113 ? -10.257 -13.343 1.335 1.00 90.19 113 ASN A O 1
ATOM 960 N N . LEU A 1 114 ? -10.581 -11.398 2.404 1.00 89.19 114 LEU A N 1
ATOM 961 C CA . LEU A 1 114 ? -9.434 -11.584 3.288 1.00 89.19 114 LEU A CA 1
ATOM 962 C C . LEU A 1 114 ? -9.719 -12.617 4.387 1.00 89.19 114 LEU A C 1
ATOM 964 O O . LEU A 1 114 ? -10.828 -12.682 4.924 1.00 89.19 114 LEU A O 1
ATOM 968 N N . PRO A 1 115 ? -8.683 -13.350 4.834 1.00 93.75 115 PRO A N 1
ATOM 969 C CA . PRO A 1 115 ? -8.732 -14.074 6.096 1.00 93.75 115 PRO A CA 1
ATOM 970 C C . PRO A 1 115 ? -9.123 -13.151 7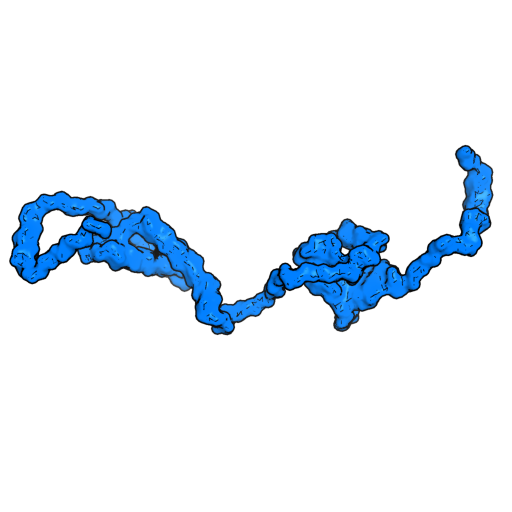.258 1.00 93.75 115 PRO A C 1
ATOM 972 O O . PRO A 1 115 ? -8.757 -11.974 7.273 1.00 93.75 115 PRO A O 1
ATOM 975 N N . CYS A 1 116 ? -9.791 -13.711 8.273 1.00 92.19 116 CYS A N 1
ATOM 976 C CA . CYS A 1 116 ? -10.319 -12.971 9.428 1.00 92.19 116 CYS A CA 1
ATOM 977 C C . CYS A 1 116 ? -9.311 -11.972 10.035 1.00 92.19 116 CYS A C 1
ATOM 979 O O . CYS A 1 116 ? -9.657 -10.817 10.277 1.00 92.19 116 CYS A O 1
ATOM 981 N N . LEU A 1 117 ? -8.048 -12.382 10.210 1.00 94.31 117 LEU A N 1
ATOM 982 C CA . LEU A 1 117 ? -6.994 -11.514 10.744 1.00 94.31 117 LEU A CA 1
ATOM 983 C C . LEU A 1 117 ? -6.758 -10.270 9.871 1.00 94.31 117 LEU A C 1
ATOM 985 O O . LEU A 1 117 ? -6.772 -9.156 10.387 1.00 94.31 117 LEU A O 1
ATOM 989 N N . GLY A 1 118 ? -6.597 -10.456 8.559 1.00 91.25 118 GLY A N 1
ATOM 990 C CA . GLY A 1 118 ? -6.350 -9.356 7.626 1.00 91.25 118 GLY A CA 1
ATOM 991 C C . GLY A 1 118 ? -7.553 -8.421 7.498 1.00 91.25 118 GLY A C 1
ATOM 992 O O . GLY A 1 118 ? -7.387 -7.204 7.466 1.00 91.25 118 GLY A O 1
ATOM 993 N N . TYR A 1 119 ? -8.771 -8.972 7.523 1.00 93.50 119 TYR A N 1
ATOM 994 C CA . TYR A 1 119 ? -9.992 -8.167 7.566 1.00 93.50 119 TYR A CA 1
ATOM 995 C C . TYR A 1 119 ? -10.032 -7.262 8.807 1.00 93.50 119 TYR A C 1
ATOM 997 O O . TYR A 1 119 ? -10.286 -6.061 8.696 1.00 93.50 119 TYR A O 1
ATOM 1005 N N . LEU A 1 120 ? -9.752 -7.804 9.997 1.00 93.75 120 LEU A N 1
ATOM 1006 C CA . LEU A 1 120 ? -9.765 -7.033 11.245 1.00 93.75 120 LEU A CA 1
ATOM 1007 C C . LEU A 1 120 ? -8.659 -5.970 11.286 1.00 93.75 120 LEU A C 1
ATOM 1009 O O . LEU A 1 120 ? -8.906 -4.842 11.726 1.00 93.75 120 LEU A O 1
ATOM 1013 N N . GLU A 1 121 ? -7.468 -6.315 10.796 1.00 93.19 121 GLU A N 1
ATOM 1014 C CA . GLU A 1 121 ? -6.324 -5.409 10.701 1.00 93.19 121 GLU A CA 1
ATOM 1015 C C . GLU A 1 121 ? -6.628 -4.203 9.805 1.00 93.19 121 GLU A C 1
ATOM 1017 O O . GLU A 1 121 ? -6.396 -3.058 10.196 1.00 93.19 121 GLU A O 1
ATOM 1022 N N . GLN A 1 122 ? -7.221 -4.444 8.635 1.00 90.19 122 GLN A N 1
ATOM 1023 C CA . GLN A 1 122 ? -7.513 -3.384 7.671 1.00 90.19 122 GLN A CA 1
ATOM 1024 C C . GLN A 1 122 ? -8.727 -2.530 8.054 1.00 90.19 122 GLN A C 1
ATOM 1026 O O . GLN A 1 122 ? -8.754 -1.338 7.747 1.00 90.19 122 GLN A O 1
ATOM 1031 N N . THR A 1 123 ? -9.734 -3.103 8.720 1.00 89.69 123 THR A N 1
ATOM 1032 C CA . THR A 1 123 ? -11.001 -2.398 8.980 1.00 89.69 123 THR A CA 1
ATOM 1033 C C . THR A 1 123 ? -11.052 -1.691 10.332 1.00 89.69 123 THR A C 1
ATOM 1035 O O . THR A 1 123 ? -11.477 -0.538 10.405 1.00 89.69 123 THR A O 1
ATOM 1038 N N . ILE A 1 124 ? -10.655 -2.362 11.417 1.00 91.50 124 ILE A N 1
ATOM 1039 C CA . ILE A 1 124 ? -10.997 -1.935 12.783 1.00 91.50 124 ILE A CA 1
ATOM 1040 C C . ILE A 1 124 ? -9.749 -1.632 13.626 1.00 91.50 124 ILE A C 1
ATOM 1042 O O . ILE A 1 124 ? -9.826 -0.807 14.542 1.00 91.50 124 ILE A O 1
ATOM 1046 N N . ALA A 1 125 ? -8.593 -2.237 13.325 1.00 94.38 125 ALA A N 1
ATOM 1047 C CA . ALA A 1 125 ? -7.413 -2.164 14.191 1.00 94.38 125 ALA A CA 1
ATOM 1048 C C . ALA A 1 125 ? -6.980 -0.729 14.509 1.00 94.38 125 ALA A C 1
ATOM 1050 O O . ALA A 1 125 ? -6.795 -0.379 15.675 1.00 94.38 125 ALA A O 1
ATOM 1051 N N . THR A 1 126 ? -6.898 0.138 13.499 1.00 91.44 126 THR A N 1
ATOM 1052 C CA . THR A 1 126 ? -6.482 1.535 13.697 1.00 91.44 126 THR A CA 1
ATOM 1053 C C . THR A 1 126 ? -7.433 2.306 14.618 1.00 91.44 126 THR A C 1
ATOM 1055 O O . THR A 1 126 ? -6.987 3.122 15.425 1.00 91.44 126 THR A O 1
ATOM 1058 N N . VAL A 1 127 ? -8.739 2.034 14.542 1.00 91.62 127 VAL A N 1
ATOM 1059 C CA . VAL A 1 127 ? -9.764 2.701 15.354 1.00 91.62 127 VAL A CA 1
ATOM 1060 C C . VAL A 1 127 ? -9.731 2.186 16.794 1.00 91.62 127 VAL A C 1
ATOM 1062 O O . VAL A 1 127 ? -9.778 2.990 17.728 1.00 91.62 127 VAL A O 1
ATOM 1065 N N . ILE A 1 128 ? -9.578 0.870 16.988 1.00 93.94 128 ILE A N 1
ATOM 1066 C CA . ILE A 1 128 ? -9.423 0.273 18.321 1.00 93.94 128 ILE A CA 1
ATOM 1067 C C . ILE A 1 128 ? -8.163 0.804 19.002 1.00 93.94 128 ILE A C 1
ATOM 1069 O O . ILE A 1 128 ? -8.263 1.278 20.133 1.00 93.94 128 ILE A O 1
ATOM 1073 N N . ILE A 1 129 ? -7.013 0.799 18.319 1.00 95.00 129 ILE A N 1
ATOM 1074 C CA . ILE A 1 129 ? -5.743 1.298 18.869 1.00 95.00 129 ILE A CA 1
ATOM 1075 C C . ILE A 1 129 ? -5.898 2.749 19.324 1.00 95.00 129 ILE A C 1
ATOM 1077 O O . ILE A 1 129 ? -5.570 3.074 20.461 1.00 95.00 129 ILE A O 1
ATOM 1081 N N . LYS A 1 130 ? -6.477 3.615 18.484 1.00 92.44 130 LYS A N 1
ATOM 1082 C CA . LYS A 1 130 ? -6.745 5.012 18.855 1.00 92.44 130 LYS A CA 1
ATOM 1083 C C . LYS A 1 130 ? -7.656 5.111 20.078 1.00 92.44 130 LYS A C 1
ATOM 1085 O O . LYS A 1 130 ? -7.328 5.835 21.013 1.00 92.44 130 LYS A O 1
ATOM 1090 N N . SER A 1 131 ? -8.759 4.360 20.103 1.00 92.31 131 SER A N 1
ATOM 1091 C CA . SER A 1 131 ? -9.692 4.376 21.236 1.00 92.31 131 SER A CA 1
ATOM 1092 C C . SER A 1 131 ? -9.035 3.920 22.542 1.00 92.31 131 SER A C 1
ATOM 1094 O O . SER A 1 131 ? -9.242 4.548 23.579 1.00 92.31 131 SER A O 1
ATOM 1096 N N . LEU A 1 132 ? -8.190 2.887 22.497 1.00 92.69 132 LEU A N 1
ATOM 1097 C CA . LEU A 1 132 ? -7.453 2.378 23.652 1.00 92.69 132 LEU A CA 1
ATOM 1098 C C . LEU A 1 132 ? -6.432 3.395 24.151 1.00 92.69 132 LEU A C 1
ATOM 1100 O O . LEU A 1 132 ? -6.382 3.661 25.350 1.00 92.69 132 LEU A O 1
ATOM 1104 N N . THR A 1 133 ? -5.675 4.011 23.242 1.00 92.38 133 THR A N 1
ATOM 1105 C CA . THR A 1 133 ? -4.704 5.054 23.585 1.00 92.38 133 THR A CA 1
ATOM 1106 C C . THR A 1 133 ? -5.385 6.218 24.298 1.00 92.38 133 THR A C 1
ATOM 1108 O O . THR A 1 133 ? -4.939 6.620 25.369 1.00 92.38 133 THR A O 1
ATOM 1111 N N . VAL A 1 134 ? -6.505 6.718 23.765 1.00 85.19 134 VAL A N 1
ATOM 1112 C CA . VAL A 1 134 ? -7.253 7.825 24.384 1.00 85.19 134 VAL A CA 1
ATOM 1113 C C . VAL A 1 134 ? -7.873 7.405 25.723 1.00 85.19 134 VAL A C 1
ATOM 1115 O O . VAL A 1 134 ? -7.853 8.163 26.690 1.00 85.19 134 VAL A O 1
ATOM 1118 N N . THR A 1 135 ? -8.376 6.175 25.830 1.00 87.25 135 THR A N 1
ATOM 1119 C CA . THR A 1 135 ? -8.904 5.646 27.099 1.00 87.25 135 THR A CA 1
ATOM 1120 C C . THR A 1 135 ? -7.808 5.561 28.164 1.00 87.25 135 THR A C 1
ATOM 1122 O O . THR A 1 135 ? -8.043 5.904 29.323 1.00 87.25 135 THR A O 1
ATOM 1125 N N . GLY A 1 136 ? -6.599 5.147 27.773 1.00 85.69 136 GLY A N 1
ATOM 1126 C CA . GLY A 1 136 ? -5.439 5.040 28.655 1.00 85.69 136 GLY A CA 1
ATOM 1127 C C . GLY A 1 136 ? -4.898 6.391 29.129 1.00 85.69 136 GLY A C 1
ATOM 1128 O O . GLY A 1 136 ? -4.457 6.498 30.275 1.00 85.69 136 GLY A O 1
ATOM 1129 N N . THR A 1 137 ? -4.967 7.432 28.292 1.00 82.50 137 THR A N 1
ATOM 1130 C CA . THR A 1 137 ? -4.568 8.794 28.679 1.00 82.50 137 THR A CA 1
ATOM 1131 C C . THR A 1 137 ? -5.626 9.478 29.546 1.00 82.50 137 THR A C 1
ATOM 1133 O O . THR A 1 137 ? -5.273 10.104 30.544 1.00 82.50 137 THR A O 1
ATOM 1136 N N . PHE A 1 138 ? -6.913 9.329 29.211 1.00 83.50 138 PHE A N 1
ATOM 1137 C CA . PHE A 1 138 ? -8.020 9.987 29.913 1.00 83.50 138 PHE A CA 1
ATOM 1138 C C . PHE A 1 138 ? -8.406 9.306 31.238 1.00 83.50 138 PHE A C 1
ATOM 1140 O O . PHE A 1 138 ? -8.803 9.989 32.179 1.00 83.50 138 PHE A O 1
ATOM 1147 N N . LYS A 1 139 ? -8.264 7.974 31.337 1.00 85.75 139 LYS A N 1
ATOM 1148 C CA . LYS A 1 139 ? -8.599 7.152 32.522 1.00 85.75 139 LYS A CA 1
ATOM 1149 C C . LYS A 1 139 ? -10.019 7.425 33.062 1.00 85.75 139 LYS A C 1
ATOM 1151 O O . LYS A 1 139 ? -10.179 7.855 34.208 1.00 85.75 139 LYS A O 1
ATOM 1156 N N . PRO A 1 140 ? -11.064 7.177 32.254 1.00 81.44 140 PRO A N 1
ATOM 1157 C CA . PRO A 1 140 ? -12.444 7.479 32.624 1.00 81.44 140 PRO A CA 1
ATOM 1158 C C . PRO A 1 140 ? -12.907 6.657 33.834 1.00 81.44 140 PRO A C 1
ATOM 1160 O O . PRO A 1 140 ? -12.713 5.441 33.892 1.00 81.44 140 PRO A O 1
ATOM 1163 N N . LYS A 1 141 ? -13.597 7.311 34.774 1.00 85.38 141 LYS A N 1
ATOM 1164 C CA . LYS A 1 141 ? -14.307 6.656 35.879 1.00 85.38 141 LYS A CA 1
ATOM 1165 C C . LYS A 1 141 ? -15.692 7.269 36.035 1.00 85.38 141 LYS A C 1
ATOM 1167 O O . LYS A 1 141 ? -15.816 8.423 36.443 1.00 85.38 141 LYS A O 1
ATOM 1172 N N . PHE A 1 142 ? -16.723 6.491 35.723 1.00 77.75 142 PHE A N 1
ATOM 1173 C CA . PHE A 1 142 ? -18.106 6.906 35.923 1.00 77.75 142 PHE A CA 1
ATOM 1174 C C . PHE A 1 142 ? -18.584 6.548 37.338 1.00 77.75 142 PHE A C 1
ATOM 1176 O O . PHE A 1 142 ? -18.136 5.548 37.910 1.00 77.75 142 PHE A O 1
ATOM 1183 N N . PRO A 1 143 ? -19.493 7.347 37.925 1.00 85.88 143 PRO A N 1
ATOM 1184 C CA . PRO A 1 143 ? -20.090 7.032 39.217 1.00 85.88 143 PRO A CA 1
ATOM 1185 C C . PRO A 1 143 ? -20.738 5.643 39.217 1.00 85.88 143 PRO A C 1
ATOM 1187 O O . PRO A 1 143 ? -21.381 5.258 38.244 1.00 85.88 143 PRO A O 1
ATOM 1190 N N . PHE A 1 144 ? -20.577 4.910 40.322 1.00 87.38 144 PHE A N 1
ATOM 1191 C CA . PHE A 1 144 ? -21.188 3.591 40.558 1.00 87.38 144 PHE A CA 1
ATOM 1192 C C . PHE A 1 144 ? -20.788 2.476 39.575 1.00 87.38 144 PHE A C 1
ATOM 1194 O O . PHE A 1 144 ? -21.346 1.383 39.632 1.00 87.38 144 PHE A O 1
ATOM 1201 N N . LEU A 1 145 ? -19.800 2.717 38.711 1.00 81.44 145 LEU A N 1
ATOM 1202 C CA . LEU A 1 145 ? -19.294 1.746 37.746 1.00 81.44 145 LEU A CA 1
ATOM 1203 C C . LEU A 1 145 ? -17.866 1.322 38.089 1.00 81.44 145 LEU A C 1
ATOM 1205 O O . LEU A 1 145 ? -17.075 2.084 38.653 1.00 81.44 145 LEU A O 1
ATOM 1209 N N . SER A 1 146 ? -17.523 0.086 37.722 1.00 90.19 146 SER A N 1
ATOM 1210 C CA . SER A 1 146 ? -16.142 -0.379 37.811 1.00 90.19 146 SER A CA 1
ATOM 1211 C C . SER A 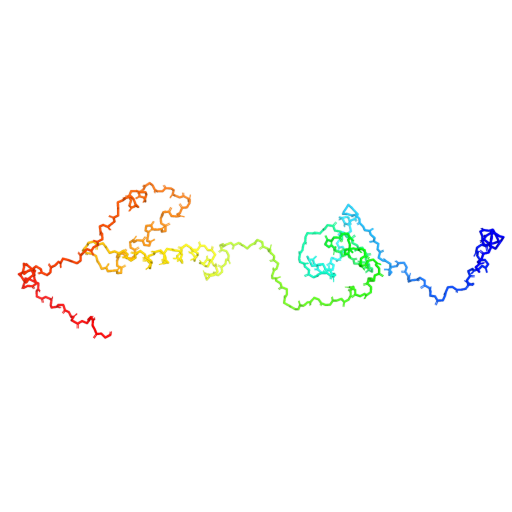1 146 ? -15.254 0.394 36.830 1.00 90.19 146 SER A C 1
ATOM 1213 O O . SER A 1 146 ? -15.724 0.982 35.849 1.00 90.19 146 SER A O 1
ATOM 1215 N N . ILE A 1 147 ? -13.946 0.382 37.085 1.00 86.69 147 ILE A N 1
ATOM 1216 C CA . ILE A 1 147 ? -12.952 1.006 36.199 1.00 86.69 147 ILE A CA 1
ATOM 1217 C C . ILE A 1 147 ? -13.024 0.360 34.806 1.00 86.69 147 ILE A C 1
ATOM 1219 O O . ILE A 1 147 ? -13.025 1.059 33.797 1.00 86.69 147 ILE A O 1
ATOM 1223 N N . GLN A 1 148 ? -13.179 -0.967 34.760 1.00 90.75 148 GLN A N 1
ATOM 1224 C CA . GLN A 1 148 ? -13.320 -1.729 33.518 1.00 90.75 148 GLN A CA 1
ATOM 1225 C C . GLN A 1 148 ? -14.584 -1.334 32.746 1.00 90.75 148 GLN A C 1
ATOM 1227 O O . GLN A 1 148 ? -14.507 -1.033 31.557 1.00 90.75 148 GLN A O 1
ATOM 1232 N N . ALA A 1 149 ? -15.737 -1.271 33.421 1.00 89.38 149 ALA A N 1
ATOM 1233 C CA . ALA A 1 149 ? -16.990 -0.866 32.790 1.00 89.38 149 ALA A CA 1
ATOM 1234 C C . ALA A 1 149 ? -16.917 0.580 32.279 1.00 89.38 149 ALA A C 1
ATOM 1236 O O . ALA A 1 149 ? -17.386 0.878 31.184 1.00 89.38 149 ALA A O 1
ATOM 1237 N N . SER A 1 150 ? -16.269 1.469 33.036 1.00 85.44 150 SER A N 1
ATOM 1238 C CA . SER A 1 150 ? -16.104 2.866 32.637 1.00 85.44 150 SER A CA 1
ATOM 1239 C C . SER A 1 150 ? -15.217 3.028 31.405 1.00 85.44 150 SER A C 1
ATOM 1241 O O . SER A 1 150 ? -15.557 3.786 30.496 1.00 85.44 150 SER A O 1
ATOM 1243 N N . ALA A 1 151 ? -14.118 2.274 31.343 1.00 88.88 151 ALA A N 1
ATOM 1244 C CA . ALA A 1 151 ? -13.242 2.219 30.179 1.00 88.88 151 ALA A CA 1
ATOM 1245 C C . ALA A 1 151 ? -13.970 1.667 28.942 1.00 88.88 151 ALA A C 1
ATOM 1247 O O . ALA A 1 151 ? -13.891 2.271 27.875 1.00 88.88 151 ALA A O 1
ATOM 1248 N N . LEU A 1 152 ? -14.741 0.583 29.090 1.00 92.12 152 LEU A N 1
ATOM 1249 C CA . LEU A 1 152 ? -15.522 -0.011 27.996 1.00 92.12 152 LEU A CA 1
ATOM 1250 C C . LEU A 1 152 ? -16.568 0.955 27.433 1.00 92.12 152 LEU A C 1
ATOM 1252 O O . LEU A 1 152 ? -16.678 1.104 26.217 1.00 92.12 152 LEU A O 1
ATOM 1256 N N . ILE A 1 153 ? -17.309 1.641 28.306 1.00 89.06 153 ILE A N 1
ATOM 1257 C CA . ILE A 1 153 ? -18.308 2.638 27.902 1.00 89.06 153 ILE A CA 1
ATOM 1258 C C . ILE A 1 153 ? -17.636 3.775 27.125 1.00 89.06 153 ILE A C 1
ATOM 1260 O O . ILE A 1 153 ? -18.116 4.176 26.065 1.00 89.06 153 ILE A O 1
ATOM 1264 N N . TYR A 1 154 ? -16.502 4.269 27.619 1.00 87.56 154 TYR A N 1
ATOM 1265 C CA . TYR A 1 154 ? -15.751 5.327 26.954 1.00 87.56 154 TYR A CA 1
ATOM 1266 C C . TYR A 1 154 ? -15.208 4.891 25.584 1.00 87.56 154 TYR A C 1
ATOM 1268 O O . TYR A 1 154 ? -15.384 5.611 24.601 1.00 87.56 154 TYR A O 1
ATOM 1276 N N . MET A 1 155 ? -14.628 3.690 25.484 1.00 90.25 155 MET A N 1
ATOM 1277 C CA . MET A 1 155 ? -14.198 3.113 24.208 1.00 90.25 155 MET A CA 1
ATOM 1278 C C . MET A 1 155 ? -15.364 2.995 23.222 1.00 90.25 155 MET A C 1
ATOM 1280 O O . MET A 1 155 ? -15.229 3.397 22.069 1.00 90.25 155 MET A O 1
ATOM 1284 N N . ALA A 1 156 ? -16.525 2.503 23.664 1.00 90.12 156 ALA A N 1
ATOM 1285 C CA . ALA A 1 156 ? -17.710 2.375 22.817 1.00 90.12 156 ALA A CA 1
ATOM 1286 C C . ALA A 1 156 ? -18.183 3.736 22.276 1.00 90.12 156 ALA A C 1
ATOM 1288 O O . ALA A 1 156 ? -18.483 3.860 21.085 1.00 90.12 156 ALA A O 1
ATOM 1289 N N . TYR A 1 157 ? -18.194 4.774 23.118 1.00 86.00 157 TYR A N 1
ATOM 1290 C CA . TYR A 1 157 ? -18.508 6.133 22.676 1.00 86.00 157 TYR A CA 1
ATOM 1291 C C . TYR A 1 157 ? -17.473 6.683 21.702 1.00 86.00 157 TYR A C 1
ATOM 1293 O O . TYR A 1 157 ? -17.856 7.284 20.702 1.00 86.00 157 TYR A O 1
ATOM 1301 N N . HIS A 1 158 ? -16.186 6.430 21.939 1.00 86.62 158 HIS A N 1
ATOM 1302 C CA . HIS A 1 158 ? -15.123 6.821 21.021 1.00 86.62 158 HIS A CA 1
ATOM 1303 C C . HIS A 1 158 ? -15.313 6.160 19.645 1.00 86.62 158 HIS A C 1
ATOM 1305 O O . HIS A 1 158 ? -15.314 6.838 18.622 1.00 86.62 158 HIS A O 1
ATOM 1311 N N . LEU A 1 159 ? -15.560 4.850 19.586 1.00 88.44 159 LEU A N 1
ATOM 1312 C CA . LEU A 1 159 ? -15.824 4.159 18.317 1.00 88.44 159 LEU A CA 1
ATOM 1313 C C . LEU A 1 159 ? -17.060 4.719 17.597 1.00 88.44 159 LEU A C 1
ATOM 1315 O O . LEU A 1 159 ? -17.048 4.876 16.377 1.00 88.44 159 LEU A O 1
ATOM 1319 N N . LYS A 1 160 ? -18.118 5.052 18.346 1.00 86.00 160 LYS A N 1
ATOM 1320 C CA . LYS A 1 160 ? -19.339 5.651 17.792 1.00 86.00 160 LYS A CA 1
ATOM 1321 C C . LYS A 1 160 ? -19.105 7.073 17.270 1.00 86.00 160 LYS A C 1
ATOM 1323 O O . LYS A 1 160 ? -19.662 7.420 16.236 1.00 86.00 160 LYS A O 1
ATOM 1328 N N . ALA A 1 161 ? -18.280 7.864 17.954 1.00 82.38 161 ALA A N 1
ATOM 1329 C CA . ALA A 1 161 ? -17.948 9.242 17.591 1.00 82.38 161 ALA A CA 1
ATOM 1330 C C . ALA A 1 161 ? -17.203 9.364 16.273 1.00 82.38 161 ALA A C 1
ATOM 1332 O O . ALA A 1 161 ? -17.530 10.197 15.435 1.00 82.38 161 ALA A O 1
ATOM 1333 N N . TYR A 1 162 ? -16.193 8.517 16.108 1.00 79.56 162 TYR A N 1
ATOM 1334 C CA . TYR A 1 162 ? -15.292 8.567 14.966 1.00 79.56 162 TYR A CA 1
ATOM 1335 C C . TYR A 1 162 ? -15.790 7.715 13.790 1.00 79.56 162 TYR A C 1
ATOM 1337 O O . TYR A 1 162 ? -15.062 7.505 12.821 1.00 79.56 162 TYR A O 1
ATOM 1345 N N . ASN A 1 163 ? -17.039 7.240 13.842 1.00 83.88 163 ASN A N 1
ATOM 1346 C CA . ASN A 1 163 ? -17.678 6.572 12.720 1.00 83.88 163 ASN A CA 1
ATOM 1347 C C . ASN A 1 163 ? -18.205 7.608 11.716 1.00 83.88 163 ASN A C 1
ATOM 1349 O O . ASN A 1 163 ? -19.318 8.114 11.844 1.00 83.88 163 ASN A O 1
ATOM 1353 N N . THR A 1 164 ? -17.421 7.884 10.675 1.00 73.38 164 THR A N 1
ATOM 1354 C CA . THR A 1 164 ? -17.730 8.877 9.628 1.00 73.38 164 THR A CA 1
ATOM 1355 C C . THR A 1 164 ? -19.041 8.619 8.881 1.00 73.38 164 THR A C 1
ATOM 1357 O O . THR A 1 164 ? -19.610 9.546 8.315 1.00 73.38 164 THR A O 1
ATOM 1360 N N . LYS A 1 165 ? -19.565 7.384 8.906 1.00 69.69 165 LYS A N 1
ATOM 1361 C CA . LYS A 1 165 ? -20.848 7.026 8.278 1.00 69.69 165 LYS A CA 1
ATOM 1362 C C . LYS A 1 165 ? -22.069 7.391 9.130 1.00 69.69 165 LYS A C 1
ATOM 1364 O O . LYS A 1 165 ? -23.187 7.347 8.627 1.00 69.69 165 LYS A O 1
ATOM 1369 N N . LYS A 1 166 ? -21.882 7.698 10.419 1.00 60.91 166 LYS A N 1
ATOM 1370 C CA . LYS A 1 166 ? -22.951 8.054 11.361 1.00 60.91 166 LYS A CA 1
ATOM 1371 C C . LYS A 1 166 ? -22.507 9.244 12.213 1.00 60.91 166 LYS A C 1
ATOM 1373 O O . LYS A 1 166 ? -21.992 9.052 13.311 1.00 60.91 166 LYS A O 1
ATOM 1378 N N . GLN A 1 167 ? -22.734 10.467 11.730 1.00 51.59 167 GLN A N 1
ATOM 1379 C CA . GLN A 1 167 ? -22.592 11.663 12.566 1.00 51.59 167 GLN A CA 1
ATOM 1380 C C . GLN A 1 167 ? -23.550 11.553 13.760 1.00 51.59 167 GLN A C 1
ATOM 1382 O O . GLN A 1 167 ? -24.764 11.476 13.590 1.00 51.59 167 GLN A O 1
ATOM 1387 N N . CYS A 1 168 ? -23.001 11.475 14.971 1.00 52.28 168 CYS A N 1
ATOM 1388 C CA . CYS A 1 168 ? -23.776 11.394 16.204 1.00 52.28 168 CYS A CA 1
ATOM 1389 C C . CYS A 1 168 ? -23.543 12.663 17.034 1.00 52.28 168 CYS A C 1
ATOM 1391 O O . CYS A 1 168 ? -22.482 12.824 17.633 1.00 52.28 168 CYS A O 1
ATOM 1393 N N . GLU A 1 169 ? -24.562 13.519 17.130 1.00 54.22 169 GLU A N 1
ATOM 1394 C CA . GLU A 1 169 ? -24.566 14.763 17.927 1.00 54.22 169 GLU A CA 1
ATOM 1395 C C . GLU A 1 169 ? -24.382 14.522 19.439 1.00 54.22 169 GLU A C 1
ATOM 1397 O O . GLU A 1 169 ? -24.016 15.417 20.189 1.00 54.22 169 GLU A O 1
ATOM 1402 N N . LEU A 1 170 ? -24.581 13.289 19.915 1.00 52.28 170 LEU A N 1
ATOM 1403 C CA . LEU A 1 170 ? -24.472 12.949 21.338 1.00 52.28 170 LEU A CA 1
ATOM 1404 C C . LEU A 1 170 ? -23.037 13.040 21.900 1.00 52.28 170 LEU A C 1
ATOM 1406 O O . LEU A 1 170 ? -22.861 13.056 23.117 1.00 52.28 170 LEU A O 1
ATOM 1410 N N . ILE A 1 171 ? -22.009 13.047 21.043 1.00 53.69 171 ILE A N 1
ATOM 1411 C CA . ILE A 1 171 ? -20.608 13.058 21.491 1.00 53.69 171 ILE A CA 1
ATOM 1412 C C . ILE A 1 171 ? -20.095 14.466 21.794 1.00 53.69 171 ILE A C 1
ATOM 1414 O O . ILE A 1 171 ? -19.325 14.609 22.742 1.00 53.69 171 ILE A O 1
ATOM 1418 N N . SER A 1 172 ? -20.543 15.502 21.078 1.00 50.38 172 SER A N 1
ATOM 1419 C CA . SER A 1 172 ? -20.221 16.890 21.449 1.00 50.38 172 SER A CA 1
ATOM 1420 C C . SER A 1 172 ? -20.720 17.192 22.863 1.00 50.38 172 SER A C 1
ATOM 1422 O O . SER A 1 172 ? -19.968 17.711 23.681 1.00 50.38 172 SER A O 1
ATOM 1424 N N . TYR A 1 173 ? -21.922 16.718 23.199 1.00 51.66 173 TYR A N 1
ATOM 1425 C CA . TYR A 1 173 ? -22.506 16.854 24.534 1.00 51.66 173 TYR A CA 1
ATOM 1426 C C . TYR A 1 173 ? -21.669 16.199 25.654 1.00 51.66 173 TYR A C 1
ATOM 1428 O O . TYR A 1 173 ? -21.516 16.766 26.737 1.00 51.66 173 TYR A O 1
ATOM 1436 N N . LEU A 1 174 ? -21.110 15.007 25.411 1.00 50.03 174 LEU A N 1
ATOM 1437 C CA . LEU A 1 174 ? -20.268 14.300 26.390 1.00 50.03 174 LEU A CA 1
ATOM 1438 C C . LEU A 1 174 ? -18.832 14.844 26.457 1.00 50.03 174 LEU A C 1
ATOM 1440 O O . LEU A 1 174 ? -18.184 14.701 27.490 1.00 50.03 174 LEU A O 1
ATOM 1444 N N . ALA A 1 175 ? -18.336 15.461 25.381 1.00 49.88 175 ALA A N 1
ATOM 1445 C CA . ALA A 1 175 ? -17.046 16.148 25.362 1.00 49.88 175 ALA A CA 1
ATOM 1446 C C . ALA A 1 175 ? -17.105 17.510 26.079 1.00 49.88 175 ALA A C 1
ATOM 1448 O O . ALA A 1 175 ? -16.158 17.877 26.772 1.00 49.88 175 ALA A O 1
ATOM 1449 N N . GLU A 1 176 ? -18.219 18.238 25.949 1.00 48.91 176 GLU A N 1
ATOM 1450 C CA . GLU A 1 176 ? -18.441 19.539 26.595 1.00 48.91 176 GLU A CA 1
ATOM 1451 C C . GLU A 1 176 ? -18.659 19.441 28.103 1.00 48.91 176 GLU A C 1
ATOM 1453 O O . GLU A 1 176 ? -18.268 20.345 28.842 1.00 48.91 176 GLU A O 1
ATOM 1458 N N . LYS A 1 177 ? -19.289 18.362 28.581 1.00 48.03 177 LYS A N 1
ATOM 1459 C CA . LYS A 1 177 ? -19.489 18.140 30.014 1.00 48.03 177 LYS A CA 1
ATOM 1460 C C . LYS A 1 177 ? -18.372 17.247 30.541 1.00 48.03 177 LYS A C 1
ATOM 1462 O O . LYS A 1 177 ? -18.513 16.025 30.477 1.00 48.03 177 LYS A O 1
ATOM 1467 N N . PRO A 1 178 ? -17.268 17.811 31.079 1.00 44.16 178 PRO A N 1
ATOM 1468 C CA . PRO A 1 178 ? -16.229 16.999 31.684 1.00 44.16 178 PRO A CA 1
ATOM 1469 C C . PRO A 1 178 ? -16.883 16.126 32.749 1.00 44.16 178 PRO A C 1
ATOM 1471 O O . PRO A 1 178 ? -17.556 16.635 33.649 1.00 44.16 178 PRO A O 1
ATOM 1474 N N . THR A 1 179 ? -16.699 14.807 32.650 1.00 54.78 179 THR A N 1
ATOM 1475 C CA . THR A 1 179 ? -16.961 13.919 33.779 1.00 54.78 179 THR A CA 1
ATOM 1476 C C . THR A 1 179 ? -16.149 14.484 34.930 1.00 54.78 179 THR A C 1
ATOM 1478 O O . THR A 1 179 ? -14.916 14.464 34.876 1.00 54.78 179 THR A O 1
ATOM 1481 N N . VAL A 1 180 ? -16.848 15.094 35.892 1.00 48.53 180 VAL A N 1
ATOM 1482 C CA . VAL A 1 180 ? -16.286 15.708 37.094 1.00 48.53 180 VAL A CA 1
ATOM 1483 C C . VAL A 1 180 ? -15.140 14.825 37.553 1.00 48.53 180 VAL A C 1
ATOM 1485 O O . VAL A 1 180 ? -15.356 13.624 37.721 1.00 48.53 180 VAL A O 1
ATOM 1488 N N . ARG A 1 181 ? -13.929 15.394 37.686 1.00 44.75 181 ARG A N 1
ATOM 1489 C CA . ARG A 1 181 ? -12.769 14.686 38.247 1.00 44.75 181 ARG A CA 1
ATOM 1490 C C . ARG A 1 181 ? -13.279 13.920 39.458 1.00 44.75 181 ARG A C 1
ATOM 1492 O O . ARG A 1 181 ? -13.653 14.555 40.443 1.00 44.75 181 ARG A O 1
ATOM 1499 N N . TYR A 1 182 ? -13.377 12.596 39.352 1.00 43.09 182 TYR A N 1
ATOM 1500 C CA . TYR A 1 182 ? -13.897 11.783 40.437 1.00 43.09 182 TYR A CA 1
ATOM 1501 C C . TYR A 1 182 ? -12.925 11.956 41.601 1.00 43.09 182 TYR A C 1
ATOM 1503 O O . TYR A 1 182 ? -11.841 11.374 41.613 1.00 43.09 182 TYR A O 1
ATOM 1511 N N . LYS A 1 183 ? -13.284 12.823 42.549 1.00 41.62 183 LYS A N 1
ATOM 1512 C CA . LYS A 1 183 ? -12.662 12.829 43.860 1.00 41.62 183 LYS A CA 1
ATOM 1513 C C . LYS A 1 183 ? -13.226 11.599 44.566 1.00 41.62 183 LYS A C 1
ATOM 1515 O O . LYS A 1 183 ? -14.453 11.469 44.617 1.00 41.62 183 LYS A O 1
ATOM 1520 N N . PRO A 1 184 ? -12.383 10.672 45.050 1.00 42.31 184 PRO A N 1
ATOM 1521 C CA . PRO A 1 184 ? -12.880 9.640 45.944 1.00 42.31 184 PRO A CA 1
ATOM 1522 C C . PRO A 1 184 ? -13.632 10.343 47.083 1.00 42.31 184 PRO A C 1
ATOM 1524 O O . PRO A 1 184 ? -13.144 11.373 47.558 1.00 42.31 184 PRO A O 1
ATOM 1527 N N . PRO A 1 185 ? -14.833 9.878 47.471 1.00 45.56 185 PRO A N 1
ATOM 1528 C CA . PRO A 1 185 ? -15.501 10.445 48.630 1.00 45.56 185 PRO A CA 1
ATOM 1529 C C . PRO A 1 185 ? -14.534 10.330 49.809 1.00 45.56 185 PRO A C 1
ATOM 1531 O O . PRO A 1 185 ? -14.037 9.237 50.086 1.00 45.56 185 PRO A O 1
ATOM 1534 N N . GLU A 1 186 ? -14.229 11.456 50.460 1.00 49.47 186 GLU A N 1
ATOM 1535 C CA . GLU A 1 186 ? -13.571 11.435 51.765 1.00 49.47 186 GLU A CA 1
ATOM 1536 C C . GLU A 1 186 ? -14.351 10.456 52.637 1.00 49.47 186 GLU A C 1
ATOM 1538 O O . GLU A 1 186 ? -15.586 10.504 52.659 1.00 49.47 186 GLU A O 1
ATOM 1543 N N . TYR A 1 187 ? -13.630 9.512 53.248 1.00 46.22 187 TYR A N 1
ATOM 1544 C CA . TYR A 1 187 ? -14.184 8.408 54.024 1.00 46.22 187 TYR A CA 1
ATOM 1545 C C . TYR A 1 187 ? -15.214 8.948 55.019 1.00 46.22 187 TYR A C 1
ATOM 1547 O O . TYR A 1 187 ? -14.873 9.516 56.054 1.00 46.22 187 TYR A O 1
ATOM 1555 N N . ASN A 1 188 ? -16.492 8.843 54.663 1.00 45.53 188 ASN A N 1
ATOM 1556 C CA . ASN A 1 188 ? -17.575 9.371 55.467 1.00 45.53 188 ASN A CA 1
ATOM 1557 C C . ASN A 1 188 ? -18.077 8.218 56.328 1.00 45.53 188 ASN A C 1
ATOM 1559 O O . ASN A 1 188 ? -18.500 7.189 55.805 1.00 45.53 188 ASN A O 1
ATOM 1563 N N . VAL A 1 189 ? -18.051 8.392 57.645 1.00 51.72 189 VAL A N 1
ATOM 1564 C CA . VAL A 1 189 ? -18.430 7.376 58.647 1.00 51.72 189 VAL A CA 1
ATOM 1565 C C . VAL A 1 189 ? -19.844 6.807 58.399 1.00 51.72 189 VAL A C 1
ATOM 1567 O O . VAL A 1 189 ? -20.169 5.706 58.823 1.00 51.72 189 VAL A O 1
ATOM 1570 N N . LYS A 1 190 ? -20.673 7.503 57.607 1.00 49.12 190 LYS A N 1
ATOM 1571 C CA . LYS A 1 190 ? -21.990 7.053 57.124 1.00 49.12 190 LYS A CA 1
ATOM 1572 C C . LYS A 1 190 ? -21.971 5.847 56.164 1.00 49.12 190 LYS A C 1
ATOM 1574 O O . LYS A 1 190 ? -23.040 5.327 55.865 1.00 49.12 190 LYS A O 1
ATOM 1579 N N . TYR A 1 191 ? -20.815 5.410 55.657 1.00 48.38 191 TYR A N 1
ATOM 1580 C CA . TYR A 1 191 ? -20.719 4.211 54.809 1.00 48.38 191 TYR A CA 1
ATOM 1581 C C . TYR A 1 191 ? -20.636 2.904 55.615 1.00 48.38 191 TYR A C 1
ATOM 1583 O O . TYR A 1 191 ? -21.053 1.868 55.101 1.00 48.38 191 TYR A O 1
ATOM 1591 N N . GLU A 1 192 ? -20.198 2.950 56.879 1.00 48.38 192 GLU A N 1
ATOM 1592 C CA . GLU A 1 192 ? -20.192 1.798 57.803 1.00 48.38 192 GLU A CA 1
ATOM 1593 C C . GLU A 1 192 ? -21.595 1.191 57.937 1.00 48.38 192 GLU A C 1
ATOM 1595 O O . GLU A 1 192 ? -21.795 -0.006 57.739 1.00 48.38 192 GLU A O 1
ATOM 1600 N N . THR A 1 193 ? -22.611 2.032 58.145 1.00 49.72 193 THR A N 1
ATOM 1601 C CA . THR A 1 193 ? -24.010 1.592 58.256 1.00 49.72 193 THR A CA 1
ATOM 1602 C C . THR A 1 193 ? -24.554 0.980 56.964 1.00 49.72 193 THR A C 1
ATOM 1604 O O . THR A 1 193 ? -25.468 0.1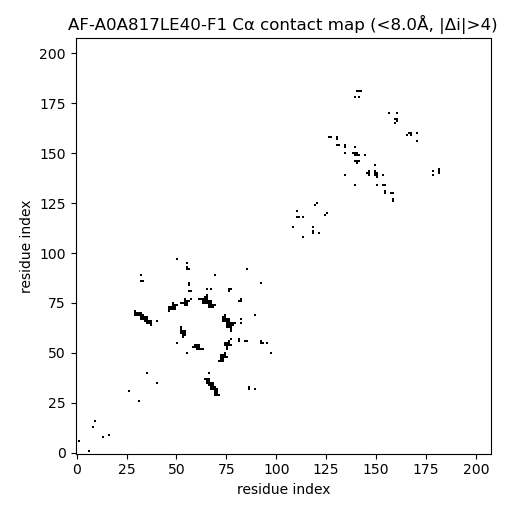62 57.019 1.00 49.72 193 THR A O 1
ATOM 1607 N N . PHE A 1 194 ? -23.983 1.320 55.805 1.00 43.38 194 PHE A N 1
ATOM 1608 C CA . PHE A 1 194 ? -24.390 0.758 54.516 1.00 43.38 194 PHE A CA 1
ATOM 1609 C C . PHE A 1 194 ? -23.726 -0.601 54.233 1.00 43.38 194 PHE A C 1
ATOM 1611 O O . PHE A 1 194 ? -24.353 -1.476 53.632 1.00 43.38 194 PHE A O 1
ATOM 1618 N N . PHE A 1 195 ? -22.488 -0.811 54.696 1.00 44.19 195 PHE A N 1
ATOM 1619 C CA . PHE A 1 195 ? -21.792 -2.099 54.588 1.00 44.19 195 PHE A CA 1
ATOM 1620 C C . PHE A 1 195 ? -22.275 -3.124 55.621 1.00 44.19 195 PHE A C 1
ATOM 1622 O O . PHE A 1 195 ? -22.361 -4.301 55.291 1.00 44.19 195 PHE A O 1
ATOM 1629 N N . VAL A 1 196 ? -22.708 -2.692 56.811 1.00 49.91 196 VAL A N 1
ATOM 1630 C CA . VAL A 1 196 ? -23.337 -3.574 57.818 1.00 49.91 196 VAL A CA 1
ATOM 1631 C C . VAL A 1 196 ? -24.639 -4.216 57.301 1.00 49.91 196 VAL A C 1
ATOM 1633 O O . VAL A 1 196 ? -24.985 -5.324 57.704 1.00 49.91 196 VAL A O 1
ATOM 1636 N N . LEU A 1 197 ? -25.342 -3.567 56.365 1.00 45.69 197 LEU A N 1
ATOM 1637 C CA . LEU A 1 197 ? -26.594 -4.071 55.780 1.00 45.69 197 LEU A CA 1
ATOM 1638 C C . LEU A 1 197 ? -26.398 -5.041 54.604 1.00 45.69 197 LEU A C 1
ATOM 1640 O O . LEU A 1 197 ? -27.320 -5.783 54.265 1.00 45.69 197 LEU A O 1
ATOM 1644 N N . ARG A 1 198 ? -25.218 -5.071 53.975 1.00 43.66 198 ARG A N 1
ATOM 1645 C CA . ARG A 1 198 ? -24.876 -6.078 52.964 1.00 43.66 198 ARG A CA 1
ATOM 1646 C C . ARG A 1 198 ? -23.909 -7.071 53.584 1.00 43.66 198 ARG A C 1
ATOM 1648 O O . ARG A 1 198 ? -22.717 -6.809 53.639 1.00 43.66 198 ARG A O 1
ATOM 1655 N N . GLN A 1 199 ? -24.407 -8.245 53.951 1.00 39.00 199 GLN A N 1
ATOM 1656 C CA . GLN A 1 199 ? -23.631 -9.405 54.416 1.00 39.00 199 GLN A CA 1
ATOM 1657 C C . GLN A 1 199 ? -22.618 -9.975 53.386 1.00 39.00 199 GLN A C 1
ATOM 1659 O O . GLN A 1 199 ? -22.319 -11.160 53.412 1.00 39.00 199 GLN A O 1
ATOM 1664 N N . ASN A 1 200 ? -22.062 -9.165 52.482 1.00 46.28 200 ASN A N 1
ATOM 1665 C CA . ASN A 1 200 ? -21.015 -9.562 51.549 1.00 46.28 200 ASN A CA 1
ATOM 1666 C C . ASN A 1 200 ? -19.773 -8.712 51.810 1.00 46.28 200 ASN A C 1
ATOM 1668 O O . ASN A 1 200 ? -19.676 -7.560 51.382 1.00 46.28 200 ASN A O 1
ATOM 1672 N N . VAL A 1 201 ? -18.838 -9.315 52.539 1.00 37.94 201 VAL A N 1
ATOM 1673 C CA . VAL A 1 201 ? -17.522 -8.766 52.865 1.00 37.94 201 VAL A CA 1
ATOM 1674 C C . VAL A 1 201 ? -16.765 -8.449 51.565 1.00 37.94 201 VAL A C 1
ATOM 1676 O O . VAL A 1 201 ? -16.682 -9.315 50.690 1.00 37.94 201 VAL A O 1
ATOM 1679 N N . PRO A 1 202 ? -16.194 -7.244 51.397 1.00 41.81 202 PRO A N 1
ATOM 1680 C CA . PRO A 1 202 ? -15.298 -6.973 50.283 1.00 41.81 202 PRO A CA 1
ATOM 1681 C C . PRO A 1 202 ? -13.994 -7.751 50.494 1.00 41.81 202 PRO A C 1
ATOM 1683 O O . PRO A 1 202 ? -13.267 -7.512 51.456 1.00 41.81 202 PRO A O 1
ATOM 1686 N N . THR A 1 203 ? -13.688 -8.693 49.601 1.00 40.53 203 THR A N 1
ATOM 1687 C CA . THR A 1 203 ? -12.390 -9.378 49.593 1.00 40.53 203 THR A CA 1
ATOM 1688 C C . THR A 1 203 ? -11.277 -8.360 49.363 1.00 40.53 203 THR A C 1
ATOM 1690 O O . THR A 1 203 ? -11.227 -7.680 48.333 1.00 40.53 203 THR A O 1
ATOM 1693 N N . LEU A 1 204 ? -10.408 -8.264 50.363 1.00 45.28 204 LEU A N 1
ATOM 1694 C CA . LEU A 1 204 ? -9.307 -7.325 50.498 1.00 45.28 204 LEU A CA 1
ATOM 1695 C C . LEU A 1 204 ? -8.107 -7.743 49.635 1.00 45.28 204 LEU A C 1
ATOM 1697 O O . LEU A 1 204 ? -7.111 -8.210 50.166 1.00 45.28 204 LEU A O 1
ATOM 1701 N N . ASN A 1 205 ? -8.171 -7.551 48.317 1.00 38.50 205 ASN A N 1
ATOM 1702 C CA . ASN A 1 205 ? -6.998 -7.724 47.451 1.00 38.50 205 ASN A CA 1
ATOM 1703 C C . ASN A 1 205 ? -6.736 -6.426 46.678 1.00 38.50 205 ASN A C 1
ATOM 1705 O O . ASN A 1 205 ? -7.129 -6.291 45.519 1.00 38.50 205 ASN A O 1
ATOM 1709 N N . TRP A 1 206 ? -6.098 -5.452 47.335 1.00 41.50 206 TRP A N 1
ATOM 1710 C CA . TRP A 1 206 ? -5.610 -4.221 46.688 1.00 41.50 206 TRP A CA 1
ATOM 1711 C C . TRP A 1 206 ? -4.106 -3.982 46.867 1.00 41.50 206 TRP A C 1
ATOM 1713 O O . TRP A 1 206 ? -3.625 -2.920 46.487 1.00 41.50 206 TRP A O 1
ATOM 1723 N N . LEU A 1 207 ? -3.354 -4.937 47.420 1.00 35.44 207 LEU A N 1
ATOM 1724 C CA . LEU A 1 207 ? -1.898 -4.839 47.556 1.00 35.44 207 LEU A CA 1
ATOM 1725 C C . LEU A 1 207 ? -1.245 -6.219 47.423 1.00 35.44 207 LEU A C 1
ATOM 1727 O O . LEU A 1 207 ? -0.928 -6.849 48.425 1.00 35.44 207 LEU A O 1
ATOM 1731 N N . THR A 1 208 ? -1.052 -6.644 46.176 1.00 33.91 208 THR A N 1
ATOM 1732 C CA . THR A 1 208 ? 0.158 -7.317 45.666 1.00 33.91 208 THR A CA 1
ATOM 1733 C C . THR A 1 208 ? 0.218 -7.099 44.166 1.00 33.91 208 THR A C 1
ATOM 1735 O O . THR A 1 208 ? -0.834 -7.339 43.528 1.00 33.91 208 THR A O 1
#

Radius of gyration: 37.76 Å; Cα contacts (8 Å, |Δi|>4): 152; chains: 1; bounding box: 75×39×108 Å

Foldseek 3Di:
DDDPVVVVVCVVPVVVVPDPDDPDDDPDPLQAKDWDAPVRVVVLPPQDAPPVQAAQQPRDGDDQGTWIDGNSYIGGHDDPVSVVVCNVCVVVRVPDDDPPDDDPPPDDDDLVPDDPVSNCVVPPVVQLVVLLVVCVVLQADDPPDDSVVRSVVSSVLSSQCPPPVDPDPVNVVCVVDPPPPDDPPDPDPVVVVVVVVDPDDPDPDPDD